Protein AF-A0A972WFT8-F1 (afdb_monomer)

pLDDT: mean 88.74, std 15.06, range [38.06, 98.62]

Mean predicted aligned error: 7.49 Å

Sequence (270 aa):
MAVKPLIFCALSFFSVAVFSTVGQAAPQILGLVATATPLPLTCSDGQCTVEVSGVCLQQARPAPLAGTPYQAAAGAELRLIVETENGLRRSRNIAALARFTAKRTFNAIAVTVLQSAIDEMGGAGAHAMLAIGPGVSLLPVASADDLSPQSQQEISDVTGPLRTVAEAAVGRDPLTLGTTRLLAHMVNRLPMEAAFDAERIGAVRAQTLDARTRAAMPAASRQAEQILETCRELLRVERQPSLRACLGYQHDILNAEITHSVWRSLRPGS

Nearest PDB structures (foldseek):
  6b9t-assembly1_B  TM=1.428E-01  e=6.625E-03  Nitrosopumilus maritimus SCM1
  4met-assembly1_A  TM=1.659E-01  e=2.515E-02  Bacillus subtilis subsp. subtilis str. 168
  5hi0-assembly1_A  TM=1.731E-01  e=5.181E-02  Bacillus subtilis subsp. subtilis str. 168
  2uyb-assembly1_A  TM=1.598E-01  e=1.010E-01  Bacillus subtilis
  5yjs-assembly2_B  TM=1.646E-01  e=3.430E-01  Capsicum annuum

Structure (mmCIF, N/CA/C/O backbone):
data_AF-A0A972WFT8-F1
#
_entry.id   AF-A0A972WFT8-F1
#
loop_
_atom_site.group_PDB
_atom_site.id
_atom_site.type_symbol
_atom_site.label_atom_id
_atom_site.label_alt_id
_atom_site.label_comp_id
_atom_site.label_asym_id
_atom_site.label_entity_id
_atom_site.label_seq_id
_atom_site.pdbx_PDB_ins_code
_atom_site.Cartn_x
_atom_site.Cartn_y
_atom_site.Cartn_z
_atom_site.occupancy
_atom_site.B_iso_or_equiv
_atom_site.auth_seq_id
_atom_site.auth_comp_id
_atom_site.auth_asym_id
_atom_site.auth_atom_id
_atom_site.pdbx_PDB_model_num
ATOM 1 N N . MET A 1 1 ? -31.632 -53.628 -69.050 1.00 40.44 1 MET A N 1
ATOM 2 C CA . MET A 1 1 ? -30.415 -52.787 -69.017 1.00 40.44 1 MET A CA 1
ATOM 3 C C . MET A 1 1 ? -30.279 -52.197 -67.626 1.00 40.44 1 MET A C 1
ATOM 5 O O . MET A 1 1 ? -31.286 -51.929 -66.988 1.00 40.44 1 MET A O 1
ATOM 9 N N . ALA A 1 2 ? -29.049 -52.137 -67.136 1.00 39.75 2 ALA A N 1
ATOM 10 C CA . ALA A 1 2 ? -28.668 -52.161 -65.732 1.00 39.75 2 ALA A CA 1
ATOM 11 C C . ALA A 1 2 ? -28.126 -50.794 -65.250 1.00 39.75 2 ALA A C 1
ATOM 13 O O . ALA A 1 2 ? -27.294 -50.230 -65.946 1.00 39.75 2 ALA A O 1
ATOM 14 N N . VAL A 1 3 ? -28.566 -50.371 -64.044 1.00 38.88 3 VAL A N 1
ATOM 15 C CA . VAL A 1 3 ? -27.855 -49.639 -62.949 1.00 38.88 3 VAL A CA 1
ATOM 16 C C . VAL A 1 3 ? -27.361 -48.202 -63.303 1.00 38.88 3 VAL A C 1
ATOM 18 O O . VAL A 1 3 ? -26.694 -48.000 -64.304 1.00 38.88 3 VAL A O 1
ATOM 21 N N . LYS A 1 4 ? -27.638 -47.124 -62.544 1.00 38.06 4 LYS A N 1
ATOM 22 C CA . LYS A 1 4 ? -27.162 -46.822 -61.172 1.00 38.06 4 LYS A CA 1
ATOM 23 C C . LYS A 1 4 ? -27.928 -45.651 -60.519 1.00 38.06 4 LYS A C 1
ATOM 25 O O . LYS A 1 4 ? -28.111 -44.634 -61.184 1.00 38.06 4 LYS A O 1
ATOM 30 N N . PRO A 1 5 ? -28.275 -45.726 -59.217 1.00 44.88 5 PRO A N 1
ATOM 31 C CA . PRO A 1 5 ? -28.694 -44.566 -58.438 1.00 44.88 5 PRO A CA 1
ATOM 32 C C . PRO A 1 5 ? -27.472 -43.814 -57.880 1.00 44.88 5 PRO A C 1
ATOM 34 O O . PRO A 1 5 ? -26.495 -44.426 -57.442 1.00 44.88 5 PRO A O 1
ATOM 37 N N . LEU A 1 6 ? -27.528 -42.480 -57.922 1.00 45.34 6 LEU A N 1
ATOM 38 C CA . LEU A 1 6 ? -26.532 -41.581 -57.339 1.00 45.34 6 LEU A CA 1
ATOM 39 C C . LEU A 1 6 ? -26.569 -41.662 -55.805 1.00 45.34 6 LEU A C 1
ATOM 41 O O . LEU A 1 6 ? -27.605 -41.435 -55.185 1.00 45.34 6 LEU A O 1
ATOM 45 N N . ILE A 1 7 ? -25.413 -41.942 -55.208 1.00 50.97 7 ILE A N 1
ATOM 46 C CA . ILE A 1 7 ? -25.172 -41.895 -53.764 1.00 50.97 7 ILE A CA 1
ATOM 47 C C . ILE A 1 7 ? -24.848 -40.442 -53.388 1.00 50.97 7 ILE A C 1
ATOM 49 O O . ILE A 1 7 ? -23.837 -39.898 -53.827 1.00 50.97 7 ILE A O 1
ATOM 53 N N . PHE A 1 8 ? -25.706 -39.815 -52.582 1.00 42.50 8 PHE A N 1
ATOM 54 C CA . PHE A 1 8 ? -25.430 -38.536 -51.924 1.00 42.50 8 PHE A CA 1
ATOM 55 C C . PHE A 1 8 ? -24.628 -38.798 -50.639 1.00 42.50 8 PHE A C 1
ATOM 57 O O . PHE A 1 8 ? -25.172 -39.283 -49.650 1.00 42.50 8 PHE A O 1
ATOM 64 N N . CYS A 1 9 ? -23.331 -38.480 -50.646 1.00 47.19 9 CYS A N 1
ATOM 65 C CA . CYS A 1 9 ? -22.517 -38.426 -49.431 1.00 47.19 9 CYS A CA 1
ATOM 66 C C . CYS A 1 9 ? -22.794 -37.111 -48.687 1.00 47.19 9 CYS A C 1
ATOM 68 O O . CYS A 1 9 ? -22.379 -36.042 -49.132 1.00 47.19 9 CYS A O 1
ATOM 70 N N . ALA A 1 10 ? -23.479 -37.190 -47.547 1.00 46.34 10 ALA A N 1
ATOM 71 C CA . ALA A 1 10 ? -23.593 -36.086 -46.603 1.00 46.34 10 ALA A CA 1
ATOM 72 C C . ALA A 1 10 ? -22.272 -35.941 -45.822 1.00 46.34 10 ALA A C 1
ATOM 74 O O . ALA A 1 10 ? -21.946 -36.773 -44.978 1.00 46.34 10 ALA A O 1
ATOM 75 N N . LEU A 1 11 ? -21.497 -34.894 -46.116 1.00 47.00 11 LEU A N 1
ATOM 76 C CA . LEU A 1 11 ? -20.343 -34.488 -45.312 1.00 47.00 11 LEU A CA 1
ATOM 77 C C . LEU A 1 11 ? -20.830 -33.665 -44.113 1.00 47.00 11 LEU A C 1
ATOM 79 O O . LEU A 1 11 ? -21.090 -32.469 -44.226 1.00 47.00 11 LEU A O 1
ATOM 83 N N . SER A 1 12 ? -20.945 -34.308 -42.954 1.00 50.50 12 SER A N 1
ATOM 84 C CA . SER A 1 12 ? -21.087 -33.616 -41.673 1.00 50.50 12 SER A CA 1
ATOM 85 C C . SER A 1 12 ? -19.748 -32.979 -41.287 1.00 50.50 12 SER A C 1
ATOM 87 O O . SER A 1 12 ? -18.829 -33.663 -40.844 1.00 50.50 12 SER A O 1
ATOM 89 N N . PHE A 1 13 ? -19.633 -31.661 -41.458 1.00 47.28 13 PHE A N 1
ATOM 90 C CA . PHE A 1 13 ? -18.538 -30.866 -40.901 1.00 47.28 13 PHE A CA 1
ATOM 91 C C . PHE A 1 13 ? -18.702 -30.771 -39.378 1.00 47.28 13 PHE A C 1
ATOM 93 O O . PHE A 1 13 ? -19.547 -30.033 -38.874 1.00 47.28 13 PHE A O 1
ATOM 100 N N . PHE A 1 14 ? -17.901 -31.537 -38.639 1.00 48.50 14 PHE A N 1
ATOM 101 C CA . PHE A 1 14 ? -17.780 -31.425 -37.187 1.00 48.50 14 PHE A CA 1
ATOM 102 C C . PHE A 1 14 ? -16.763 -30.315 -36.877 1.00 48.50 14 PHE A C 1
ATOM 104 O O . PHE A 1 14 ? -15.555 -30.549 -36.849 1.00 48.50 14 PHE A O 1
ATOM 111 N N . SER A 1 15 ? -17.238 -29.078 -36.720 1.00 46.62 15 SER A N 1
ATOM 112 C CA . SER A 1 15 ? -16.397 -27.943 -36.322 1.00 46.62 15 SER A CA 1
ATOM 113 C C . SER A 1 15 ? -15.999 -28.082 -34.852 1.00 46.62 15 SER A C 1
ATOM 115 O O . SER A 1 15 ? -16.759 -27.724 -33.955 1.00 46.62 15 SER A O 1
ATOM 117 N N . VAL A 1 16 ? -14.802 -28.609 -34.596 1.00 52.94 16 VAL A N 1
ATOM 118 C CA . VAL A 1 16 ? -14.175 -28.578 -33.270 1.00 52.94 16 VAL A CA 1
ATOM 119 C C . VAL A 1 16 ? -13.694 -27.149 -33.013 1.00 52.94 16 VAL A C 1
ATOM 121 O O . VAL A 1 16 ? -12.678 -26.716 -33.553 1.00 52.94 16 VAL A O 1
ATOM 124 N N . ALA A 1 17 ? -14.447 -26.397 -32.211 1.00 47.44 17 ALA A N 1
ATOM 125 C CA . ALA A 1 17 ? -14.008 -25.109 -31.690 1.00 47.44 17 ALA A CA 1
ATOM 126 C C . ALA A 1 17 ? -12.888 -25.346 -30.665 1.00 47.44 17 ALA A C 1
ATOM 128 O O . ALA A 1 17 ? -13.140 -25.681 -29.509 1.00 47.44 17 ALA A O 1
ATOM 129 N N . VAL A 1 18 ? -11.637 -25.209 -31.104 1.00 47.78 18 VAL A N 1
ATOM 130 C CA . VAL A 1 18 ? -10.477 -25.168 -30.211 1.00 47.78 18 VAL A CA 1
ATOM 131 C C . VAL A 1 18 ? -10.483 -23.803 -29.526 1.00 47.78 18 VAL A C 1
ATOM 133 O O . VAL A 1 18 ? -10.051 -22.806 -30.100 1.00 47.78 18 VAL A O 1
ATOM 136 N N . PHE A 1 19 ? -11.006 -23.740 -28.302 1.00 46.31 19 PHE A N 1
ATOM 137 C CA . PHE A 1 19 ? -10.796 -22.592 -27.427 1.00 46.31 19 PHE A CA 1
ATOM 138 C C . PHE A 1 19 ? -9.346 -22.631 -26.944 1.00 46.31 19 PHE A C 1
ATOM 140 O O . PHE A 1 19 ? -9.009 -23.358 -26.013 1.00 46.31 19 PHE A O 1
ATOM 147 N N . SER A 1 20 ? -8.466 -21.881 -27.605 1.00 40.38 20 SER A N 1
ATOM 148 C CA . SER A 1 20 ? -7.119 -21.631 -27.100 1.00 40.38 20 SER A CA 1
ATOM 149 C C . SER A 1 20 ? -7.224 -20.767 -25.844 1.00 40.38 20 SER A C 1
ATOM 151 O O . SER A 1 20 ? -7.447 -19.559 -25.930 1.00 40.38 20 SER A O 1
ATOM 153 N N . THR A 1 21 ? -7.076 -21.369 -24.666 1.00 47.88 21 THR A N 1
ATOM 154 C CA . THR A 1 21 ? -6.798 -20.620 -23.442 1.00 47.88 21 THR A CA 1
ATOM 155 C C . THR A 1 21 ? -5.385 -20.058 -23.571 1.00 47.88 21 THR A C 1
ATOM 157 O O . THR A 1 21 ? -4.390 -20.771 -23.471 1.00 47.88 21 THR A O 1
ATOM 160 N N . VAL A 1 22 ? -5.275 -18.767 -23.886 1.00 52.88 22 VAL A N 1
ATOM 161 C CA . VAL A 1 22 ? -3.987 -18.068 -23.855 1.00 52.88 22 VAL A CA 1
ATOM 162 C C . VAL A 1 22 ? -3.572 -17.975 -22.390 1.00 52.88 22 VAL A C 1
ATOM 164 O O . VAL A 1 22 ? -4.045 -17.097 -21.667 1.00 52.88 22 VAL A O 1
ATOM 167 N N . GLY A 1 23 ? -2.743 -18.914 -21.937 1.00 56.75 23 GLY A N 1
ATOM 168 C CA . GLY A 1 23 ? -2.186 -18.889 -20.590 1.00 56.75 23 GLY A CA 1
ATOM 169 C C . GLY A 1 23 ? -1.429 -17.579 -20.352 1.00 56.75 23 GLY A C 1
ATOM 170 O O . GLY A 1 23 ? -0.616 -17.152 -21.173 1.00 56.75 23 GLY A O 1
ATOM 171 N N . GLN A 1 24 ? -1.756 -16.881 -19.267 1.00 65.62 24 GLN A N 1
ATOM 172 C CA . GLN A 1 24 ? -1.126 -15.609 -18.907 1.00 65.62 24 GLN A CA 1
ATOM 173 C C . GLN A 1 24 ? 0.159 -15.896 -18.122 1.00 65.62 24 GLN A C 1
ATOM 175 O O . GLN A 1 24 ? 0.128 -16.659 -17.161 1.00 65.62 24 GLN A O 1
ATOM 180 N N . ALA A 1 25 ? 1.275 -15.280 -18.522 1.00 77.12 25 ALA A N 1
ATOM 181 C CA . ALA A 1 25 ? 2.531 -15.348 -17.775 1.00 77.12 25 ALA A CA 1
ATOM 182 C C . ALA A 1 25 ? 2.357 -14.801 -16.347 1.00 77.12 25 ALA A C 1
ATOM 184 O O . ALA A 1 25 ? 1.673 -13.786 -16.171 1.00 77.12 25 ALA A O 1
ATOM 185 N N . ALA A 1 26 ? 3.019 -15.403 -15.349 1.00 84.25 26 ALA A N 1
ATOM 186 C CA . ALA A 1 26 ? 3.001 -14.890 -13.979 1.00 84.25 26 ALA A CA 1
ATOM 187 C C . ALA A 1 26 ? 3.330 -13.385 -13.937 1.00 84.25 26 ALA A C 1
ATOM 189 O O . ALA A 1 26 ? 4.388 -12.970 -14.445 1.00 84.25 26 ALA A O 1
ATOM 190 N N . PRO A 1 27 ? 2.473 -12.570 -13.291 1.00 92.31 27 PRO A N 1
ATOM 191 C CA . PRO A 1 27 ? 2.742 -11.155 -13.102 1.00 92.31 27 PRO A CA 1
ATOM 192 C C . PRO A 1 27 ? 3.937 -10.950 -12.168 1.00 92.31 27 PRO A C 1
ATOM 194 O O . PRO A 1 27 ? 4.462 -11.883 -11.559 1.00 92.31 27 PRO A O 1
ATOM 197 N N . GLN A 1 28 ? 4.400 -9.709 -12.067 1.00 94.81 28 GLN A N 1
ATOM 198 C CA . GLN A 1 28 ? 5.587 -9.384 -11.273 1.00 94.81 28 GLN A CA 1
ATOM 199 C C . GLN A 1 28 ? 5.406 -9.696 -9.776 1.00 94.81 28 GLN A C 1
ATOM 201 O O . GLN A 1 28 ? 4.317 -9.532 -9.217 1.00 94.81 28 GLN A O 1
ATOM 206 N N . ILE A 1 29 ? 6.507 -10.053 -9.111 1.00 97.69 29 ILE A N 1
ATOM 207 C CA . ILE A 1 29 ? 6.687 -9.946 -7.661 1.00 97.69 29 ILE A CA 1
ATOM 208 C C . ILE A 1 29 ? 6.590 -8.473 -7.282 1.00 97.69 29 ILE A C 1
ATOM 210 O O . ILE A 1 29 ? 7.155 -7.590 -7.940 1.00 97.69 29 ILE A O 1
ATOM 214 N N . LEU A 1 30 ? 5.879 -8.222 -6.190 1.00 98.50 30 LEU A N 1
ATOM 215 C CA . LEU A 1 30 ? 5.682 -6.883 -5.662 1.00 98.50 30 LEU A CA 1
ATOM 216 C C . LEU A 1 30 ? 6.492 -6.696 -4.386 1.00 98.50 30 LEU A C 1
ATOM 218 O O . LEU A 1 30 ? 6.554 -7.592 -3.552 1.00 98.50 30 LEU A O 1
ATOM 222 N N . GLY A 1 31 ? 7.068 -5.516 -4.196 1.00 98.38 31 GLY A N 1
ATOM 223 C CA . GLY A 1 31 ? 7.514 -5.049 -2.889 1.00 98.38 31 GLY A CA 1
ATOM 224 C C . GLY A 1 31 ? 6.393 -4.245 -2.245 1.00 98.38 31 GLY A C 1
ATOM 225 O O . GLY A 1 31 ? 5.821 -3.379 -2.900 1.00 98.38 31 GLY A O 1
ATOM 226 N N . LEU A 1 32 ? 6.069 -4.490 -0.978 1.00 98.62 32 LEU A N 1
ATOM 227 C CA . LEU A 1 32 ? 5.199 -3.572 -0.242 1.00 98.62 32 LEU A CA 1
ATOM 228 C C . LEU A 1 32 ? 6.022 -2.413 0.312 1.00 98.62 32 LEU A C 1
ATOM 230 O O . LEU A 1 32 ? 7.126 -2.617 0.822 1.00 98.62 32 LEU A O 1
ATOM 234 N N . VAL A 1 33 ? 5.475 -1.202 0.231 1.00 98.25 33 VAL A N 1
ATOM 235 C CA . VAL A 1 33 ? 6.087 -0.013 0.828 1.00 98.25 33 VAL A CA 1
ATOM 236 C C . VAL A 1 33 ? 5.875 -0.058 2.338 1.00 98.25 33 VAL A C 1
ATOM 238 O O . VAL A 1 33 ? 4.742 -0.142 2.816 1.00 98.25 33 VAL A O 1
ATOM 241 N N . ALA A 1 34 ? 6.963 0.039 3.102 1.00 97.75 34 ALA A N 1
ATOM 242 C CA . ALA A 1 34 ? 6.889 0.061 4.557 1.00 97.75 34 ALA A CA 1
ATOM 243 C C . ALA A 1 34 ? 6.050 1.248 5.056 1.00 97.75 34 ALA A C 1
ATOM 245 O O . ALA A 1 34 ? 6.176 2.381 4.568 1.00 97.75 34 ALA A O 1
ATOM 246 N N . THR A 1 35 ? 5.218 1.006 6.063 1.00 96.25 35 THR A N 1
ATOM 247 C CA . THR A 1 35 ? 4.382 2.046 6.673 1.00 96.25 35 THR A CA 1
ATOM 248 C C . THR A 1 35 ? 5.176 2.820 7.720 1.00 96.25 35 THR A C 1
ATOM 250 O O . THR A 1 35 ? 5.805 2.208 8.581 1.00 96.25 35 THR A O 1
ATOM 253 N N . ALA A 1 36 ? 5.098 4.153 7.708 1.00 91.31 36 ALA A N 1
ATOM 254 C CA . ALA A 1 36 ? 5.662 4.977 8.785 1.00 91.31 36 ALA A CA 1
ATOM 255 C C . ALA A 1 36 ? 4.799 4.926 10.060 1.00 91.31 36 ALA A C 1
ATOM 257 O O . ALA A 1 36 ? 5.315 4.936 11.175 1.00 91.31 36 ALA A O 1
ATOM 258 N N . THR A 1 37 ? 3.481 4.835 9.882 1.00 93.50 37 THR A N 1
ATOM 259 C CA . THR A 1 37 ? 2.482 4.680 10.943 1.00 93.50 37 THR A CA 1
ATOM 260 C C . THR A 1 37 ? 1.477 3.597 10.545 1.00 93.50 37 THR A C 1
ATOM 262 O O . THR A 1 37 ? 1.195 3.469 9.354 1.00 93.50 37 THR A O 1
ATOM 265 N N . PRO A 1 38 ? 0.932 2.811 11.494 1.00 96.44 38 PRO A N 1
ATOM 266 C CA . PRO A 1 38 ? -0.030 1.758 11.173 1.00 96.44 38 PRO A CA 1
ATOM 267 C C . PRO A 1 38 ? -1.271 2.297 10.447 1.00 96.44 38 PRO A C 1
ATOM 269 O O . PRO A 1 38 ? -1.843 3.311 10.849 1.00 96.44 38 PRO A O 1
ATOM 272 N N . LEU A 1 39 ? -1.690 1.623 9.378 1.00 97.06 39 LEU A N 1
ATOM 273 C CA . LEU A 1 39 ? -2.860 1.981 8.575 1.00 97.06 39 LEU A CA 1
ATOM 274 C C . LEU A 1 39 ? -4.129 1.371 9.188 1.00 97.06 39 LEU A C 1
ATOM 276 O O . LEU A 1 39 ? -4.111 0.181 9.496 1.00 97.06 39 LEU A O 1
ATOM 280 N N . PRO A 1 40 ? -5.227 2.125 9.358 1.00 95.12 40 PRO A N 1
ATOM 281 C CA . PRO A 1 40 ? -6.466 1.570 9.899 1.00 95.12 40 PRO A CA 1
ATOM 282 C C . PRO A 1 40 ? -7.088 0.556 8.929 1.00 95.12 40 PRO A C 1
ATOM 284 O O . PRO A 1 40 ? -7.070 0.770 7.715 1.00 95.12 40 PRO A O 1
ATOM 287 N N . LEU A 1 41 ? -7.650 -0.530 9.463 1.00 95.06 41 LEU A N 1
ATOM 288 C CA . LEU A 1 41 ? -8.465 -1.464 8.687 1.00 95.06 41 LEU A CA 1
ATOM 289 C C . LEU A 1 41 ? -9.926 -0.998 8.675 1.00 95.06 41 LEU A C 1
ATOM 291 O O . LEU A 1 41 ? -10.432 -0.464 9.660 1.00 95.06 41 LEU A O 1
ATOM 295 N N . THR A 1 42 ? -10.616 -1.251 7.566 1.00 92.38 42 THR A N 1
ATOM 296 C CA . THR A 1 42 ? -12.076 -1.140 7.466 1.00 92.38 42 THR A CA 1
ATOM 297 C C . THR A 1 42 ? -12.674 -2.538 7.495 1.00 92.38 42 THR A C 1
ATOM 299 O O . THR A 1 42 ? -12.302 -3.374 6.673 1.00 92.38 42 THR A O 1
ATOM 302 N N . CYS A 1 43 ? -13.579 -2.789 8.437 1.00 91.56 43 CYS A N 1
ATOM 303 C CA . CYS A 1 43 ? -14.201 -4.094 8.630 1.00 91.56 43 CYS A CA 1
ATOM 304 C C . CYS A 1 43 ? -15.652 -4.093 8.142 1.00 91.56 43 CYS A C 1
ATOM 306 O O . CYS A 1 43 ? -16.442 -3.243 8.549 1.00 91.56 43 CYS A O 1
ATOM 308 N N . SER A 1 44 ? -15.993 -5.053 7.287 1.00 90.88 44 SER A N 1
ATOM 309 C CA . SER A 1 44 ? -17.355 -5.335 6.828 1.00 90.88 44 SER A CA 1
ATOM 310 C C . SER A 1 44 ? -17.485 -6.821 6.494 1.00 90.88 44 SER A C 1
ATOM 312 O O . SER A 1 44 ? -16.515 -7.460 6.087 1.00 90.88 44 SER A O 1
ATOM 314 N N . ASP A 1 45 ? -18.669 -7.397 6.704 1.00 91.06 45 ASP A N 1
ATOM 315 C CA . ASP A 1 45 ? -18.987 -8.779 6.304 1.00 91.06 45 ASP A CA 1
ATOM 316 C C . ASP A 1 45 ? -17.972 -9.832 6.799 1.00 91.06 45 ASP A C 1
ATOM 318 O O . ASP A 1 45 ? -17.556 -10.737 6.072 1.00 91.06 45 ASP A O 1
ATOM 322 N N . GLY A 1 46 ? -17.521 -9.687 8.051 1.00 92.81 46 GLY A N 1
ATOM 323 C CA . GLY A 1 46 ? -16.572 -10.608 8.688 1.00 92.81 46 GLY A CA 1
ATOM 324 C C . GLY A 1 46 ? -15.131 -10.517 8.169 1.00 92.81 46 GLY A C 1
ATOM 325 O O . GLY A 1 46 ? -14.300 -11.357 8.523 1.00 92.81 46 GLY A O 1
ATOM 326 N N . GLN A 1 47 ? -14.807 -9.513 7.354 1.00 95.00 47 GLN A N 1
ATOM 327 C CA . GLN A 1 47 ? -13.473 -9.273 6.811 1.00 95.00 47 GLN A CA 1
ATOM 328 C C . GLN A 1 47 ? -13.017 -7.847 7.107 1.00 95.00 47 GLN A C 1
ATOM 330 O O . GLN A 1 47 ? -13.769 -6.891 6.952 1.00 95.00 47 GLN A O 1
ATOM 335 N N . CYS A 1 48 ? -11.748 -7.696 7.466 1.00 95.31 48 CYS A N 1
ATOM 336 C CA . CYS A 1 48 ? -11.114 -6.401 7.650 1.00 95.31 48 CYS A CA 1
ATOM 337 C C . CYS A 1 48 ? -10.072 -6.186 6.566 1.00 95.31 48 CYS A C 1
ATOM 339 O O . CYS A 1 48 ? -9.164 -7.002 6.398 1.00 95.31 48 CYS A O 1
ATOM 341 N N . THR A 1 49 ? -10.208 -5.087 5.831 1.00 96.50 49 THR A N 1
ATOM 342 C CA . THR A 1 49 ? -9.375 -4.779 4.672 1.00 96.50 49 THR A CA 1
ATOM 343 C C . THR A 1 49 ? -8.683 -3.435 4.832 1.00 96.50 49 THR A C 1
ATOM 345 O O . THR A 1 49 ? -9.247 -2.473 5.352 1.00 96.50 49 THR A O 1
ATOM 348 N N . VAL A 1 50 ? -7.452 -3.369 4.344 1.00 97.38 50 VAL A N 1
ATOM 349 C CA . VAL A 1 50 ? -6.666 -2.144 4.195 1.00 97.38 50 VAL A CA 1
ATOM 350 C C . VAL A 1 50 ? -5.984 -2.159 2.830 1.00 97.38 50 VAL A C 1
ATOM 352 O O . VAL A 1 50 ? -5.596 -3.216 2.336 1.00 97.38 50 VAL A O 1
ATOM 355 N N . GLU A 1 51 ? -5.853 -0.998 2.199 1.00 97.62 51 GLU A N 1
ATOM 356 C CA . GLU A 1 51 ? -5.064 -0.827 0.980 1.00 97.62 51 GLU A CA 1
ATOM 357 C C . GLU A 1 51 ? -3.658 -0.341 1.328 1.00 97.62 51 GLU A C 1
ATOM 359 O O . GLU A 1 51 ? -3.489 0.689 1.979 1.00 97.62 51 GLU A O 1
ATOM 364 N N . VAL A 1 52 ? -2.641 -1.066 0.874 1.00 98.38 52 VAL A N 1
ATOM 365 C CA . VAL A 1 52 ? -1.231 -0.706 1.059 1.00 98.38 52 VAL A CA 1
ATOM 366 C C . VAL A 1 52 ? -0.573 -0.424 -0.286 1.00 98.38 52 VAL A C 1
ATOM 368 O O . VAL A 1 52 ? -0.986 -0.973 -1.310 1.00 98.38 52 VAL A O 1
ATOM 371 N N . SER A 1 53 ? 0.454 0.424 -0.291 1.00 98.56 53 SER A N 1
ATOM 372 C CA . SER A 1 53 ? 1.194 0.753 -1.510 1.00 98.56 53 SER A CA 1
ATOM 373 C C . SER A 1 53 ? 2.125 -0.397 -1.904 1.00 98.56 53 SER A C 1
ATOM 375 O O . SER A 1 53 ? 2.860 -0.928 -1.063 1.00 98.56 53 SER A O 1
ATOM 377 N N . GLY A 1 54 ? 2.099 -0.778 -3.178 1.00 98.19 54 GLY A N 1
ATOM 378 C CA . GLY A 1 54 ? 2.977 -1.799 -3.752 1.00 98.19 54 GLY A CA 1
ATOM 379 C C . GLY A 1 54 ? 3.859 -1.229 -4.859 1.00 98.19 54 GLY A C 1
ATOM 380 O O . GLY A 1 54 ? 3.468 -0.302 -5.557 1.00 98.19 54 GLY A O 1
ATOM 381 N N . VAL A 1 55 ? 5.052 -1.783 -5.044 1.00 97.94 55 VAL A N 1
ATOM 382 C CA . VAL A 1 55 ? 5.960 -1.451 -6.148 1.00 97.94 55 VAL A CA 1
ATOM 383 C C . VAL A 1 55 ? 6.301 -2.709 -6.928 1.00 97.94 55 VAL A C 1
ATOM 385 O O . VAL A 1 55 ? 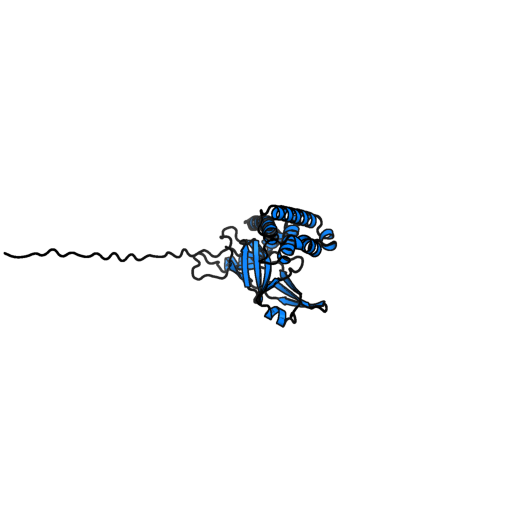6.510 -3.778 -6.357 1.00 97.94 55 VAL A O 1
ATOM 388 N N . CYS A 1 56 ? 6.373 -2.588 -8.244 1.00 97.31 56 CYS A N 1
ATOM 389 C CA . CYS A 1 56 ? 6.784 -3.676 -9.120 1.00 97.31 56 CYS A CA 1
ATOM 390 C C . CYS A 1 56 ? 8.303 -3.894 -9.053 1.00 97.31 56 CYS A C 1
ATOM 392 O O . CYS A 1 56 ? 9.062 -2.938 -9.214 1.00 97.31 56 CYS A O 1
ATOM 394 N N . LEU A 1 57 ? 8.760 -5.138 -8.885 1.00 97.12 57 LEU A N 1
ATOM 395 C CA . LEU A 1 57 ? 10.194 -5.446 -8.768 1.00 97.12 57 LEU A CA 1
ATOM 396 C C . LEU A 1 57 ? 10.831 -5.985 -10.060 1.00 97.12 57 LEU A C 1
ATOM 398 O O . LEU A 1 57 ? 12.050 -6.121 -10.120 1.00 97.12 57 LEU A O 1
ATOM 402 N N . GLN A 1 58 ? 10.048 -6.278 -11.104 1.00 95.31 58 GLN A N 1
ATOM 403 C CA . GLN A 1 58 ? 10.532 -6.951 -12.318 1.00 95.31 58 GLN A CA 1
ATOM 404 C C . GLN A 1 58 ? 10.015 -6.257 -13.582 1.00 95.31 58 GLN A C 1
ATOM 406 O O . GLN A 1 58 ? 9.073 -6.730 -14.213 1.00 95.31 58 GLN A O 1
ATOM 411 N N . GLN A 1 59 ? 10.661 -5.163 -13.999 1.00 94.38 59 GLN A N 1
ATOM 412 C CA . GLN A 1 59 ? 10.211 -4.321 -15.122 1.00 94.38 59 GLN A CA 1
ATOM 413 C C . GLN A 1 59 ? 9.830 -5.100 -16.402 1.00 94.38 59 GLN A C 1
ATOM 415 O O . GLN A 1 59 ? 8.941 -4.668 -17.129 1.00 94.38 59 GLN A O 1
ATOM 420 N N . ALA A 1 60 ? 10.486 -6.233 -16.679 1.00 91.81 60 ALA A N 1
ATOM 421 C CA . ALA A 1 60 ? 10.241 -7.059 -17.863 1.00 91.81 60 ALA A CA 1
ATOM 422 C C . ALA A 1 60 ? 8.983 -7.953 -17.788 1.00 91.81 60 ALA A C 1
ATOM 424 O O . ALA A 1 60 ? 8.575 -8.502 -18.808 1.00 91.81 60 ALA A O 1
ATOM 425 N N . ARG A 1 61 ? 8.371 -8.124 -16.609 1.00 92.50 61 ARG A N 1
ATOM 426 C CA . ARG A 1 61 ? 7.150 -8.925 -16.421 1.00 92.50 61 ARG A CA 1
ATOM 427 C C . ARG A 1 61 ? 5.888 -8.064 -16.561 1.00 92.50 61 ARG A C 1
ATOM 429 O O . ARG A 1 61 ? 5.938 -6.858 -16.317 1.00 92.50 61 ARG A O 1
ATOM 436 N N . PRO A 1 62 ? 4.728 -8.640 -16.912 1.00 92.69 62 PRO A N 1
ATOM 437 C CA . PRO A 1 62 ? 3.483 -7.882 -16.947 1.00 92.69 62 PRO A CA 1
ATOM 438 C C . PRO A 1 62 ? 3.096 -7.397 -15.544 1.00 92.69 62 PRO A C 1
ATOM 440 O O . PRO A 1 62 ? 3.248 -8.115 -14.552 1.00 92.69 62 PRO A O 1
ATOM 443 N N .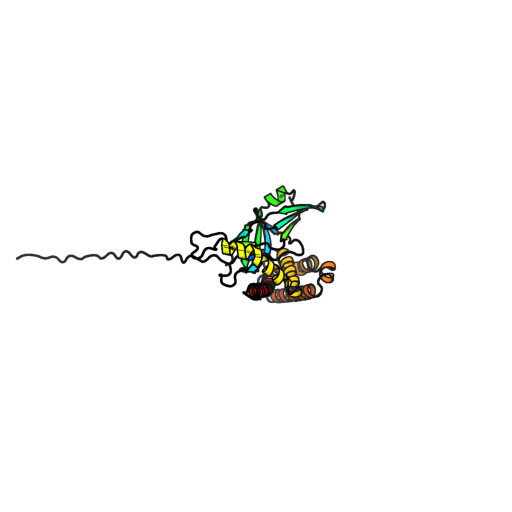 ALA A 1 63 ? 2.591 -6.166 -15.458 1.00 93.56 63 ALA A N 1
ATOM 444 C CA . ALA A 1 63 ? 1.962 -5.671 -14.239 1.00 93.56 63 ALA A CA 1
ATOM 445 C C . ALA A 1 63 ? 0.730 -6.531 -13.895 1.00 93.56 63 ALA A C 1
ATOM 447 O O . ALA A 1 63 ? 0.024 -6.964 -14.810 1.00 93.56 63 ALA A O 1
ATOM 448 N N . PRO A 1 64 ? 0.432 -6.764 -12.605 1.00 94.94 64 PRO A N 1
ATOM 449 C CA . PRO A 1 64 ? -0.767 -7.498 -12.231 1.00 94.94 64 PRO A CA 1
ATOM 450 C C . PRO A 1 64 ? -2.028 -6.752 -12.652 1.00 94.94 64 PRO A C 1
ATOM 452 O O . PRO A 1 64 ? -2.131 -5.529 -12.517 1.00 94.94 64 PRO A O 1
ATOM 455 N N . LEU A 1 65 ? -3.021 -7.516 -13.095 1.00 93.81 65 LEU A N 1
ATOM 456 C CA . LEU A 1 65 ? -4.381 -7.023 -13.254 1.00 93.81 65 LEU A CA 1
ATOM 457 C C . LEU A 1 65 ? -5.050 -6.879 -11.881 1.00 93.81 65 LEU A C 1
ATOM 459 O O . LEU A 1 65 ? -4.666 -7.536 -10.908 1.00 93.81 65 LEU A O 1
ATOM 463 N N . ALA A 1 66 ? -6.083 -6.042 -11.800 1.00 94.94 66 ALA A N 1
ATOM 464 C CA . ALA A 1 66 ? -6.946 -6.003 -10.625 1.00 94.94 66 ALA A CA 1
ATOM 465 C C . ALA A 1 66 ? -7.529 -7.401 -10.344 1.00 94.94 66 ALA A C 1
ATOM 467 O O . ALA A 1 66 ? -7.911 -8.117 -11.266 1.00 94.94 66 ALA A O 1
ATOM 468 N N . GLY A 1 67 ? -7.583 -7.795 -9.075 1.00 95.75 67 GLY A N 1
ATOM 469 C CA . GLY A 1 67 ? -8.018 -9.124 -8.649 1.00 95.75 67 GLY A CA 1
ATOM 470 C C . GLY A 1 67 ? -6.910 -10.180 -8.612 1.00 95.75 67 GLY A C 1
ATOM 471 O O . GLY A 1 67 ? -7.151 -11.256 -8.073 1.00 95.75 67 GLY A O 1
ATOM 472 N N . THR A 1 68 ? -5.700 -9.892 -9.112 1.00 96.12 68 THR A N 1
ATOM 473 C CA . THR A 1 68 ? -4.588 -10.859 -9.076 1.00 96.12 68 THR A CA 1
ATOM 474 C C . THR A 1 68 ? -4.258 -11.242 -7.625 1.00 96.12 68 THR A C 1
ATOM 476 O O . THR A 1 68 ? -3.969 -10.342 -6.825 1.00 96.12 68 THR A O 1
ATOM 479 N N . PRO A 1 69 ? -4.291 -12.540 -7.266 1.00 97.31 69 PRO A N 1
ATOM 480 C CA . PRO A 1 69 ? -3.984 -13.007 -5.922 1.00 97.31 69 PRO A CA 1
ATOM 481 C C . PRO A 1 69 ? -2.476 -13.100 -5.676 1.00 97.31 69 PRO A C 1
ATOM 483 O O . PRO A 1 69 ? -1.695 -13.471 -6.554 1.00 97.31 69 PRO A O 1
ATOM 486 N N . TYR A 1 70 ? -2.085 -12.807 -4.441 1.00 98.00 70 TYR A N 1
ATOM 487 C CA . TYR A 1 70 ? -0.703 -12.848 -3.982 1.00 98.00 70 TYR A CA 1
ATOM 488 C C . TYR A 1 70 ? -0.589 -13.547 -2.624 1.00 98.00 70 TYR A C 1
ATOM 490 O O . TYR A 1 70 ? -1.542 -13.591 -1.842 1.00 98.00 70 TYR A O 1
ATOM 498 N N . GLN A 1 71 ? 0.613 -14.028 -2.326 1.00 97.50 71 GLN A N 1
ATOM 499 C CA . GLN A 1 71 ? 1.022 -14.526 -1.016 1.00 97.50 71 GLN A CA 1
ATOM 500 C C . GLN A 1 71 ? 2.280 -13.799 -0.544 1.00 97.50 71 GLN A C 1
ATOM 502 O O . GLN A 1 71 ? 3.108 -13.376 -1.352 1.00 97.50 71 GLN A O 1
ATOM 507 N N . ALA A 1 72 ? 2.446 -13.658 0.768 1.00 98.06 72 ALA A N 1
ATOM 508 C CA . ALA A 1 72 ? 3.662 -13.084 1.322 1.00 98.06 72 ALA A CA 1
ATOM 509 C C . ALA A 1 72 ? 4.870 -14.007 1.080 1.00 98.06 72 ALA A C 1
ATOM 511 O O . ALA A 1 72 ? 4.768 -15.229 1.199 1.00 98.06 72 ALA A O 1
ATOM 512 N N . ALA A 1 73 ? 6.020 -13.420 0.749 1.00 97.19 73 ALA A N 1
ATOM 513 C CA . ALA A 1 73 ? 7.286 -14.144 0.714 1.00 97.19 73 ALA A CA 1
ATOM 514 C C . ALA A 1 73 ? 7.703 -14.592 2.129 1.00 97.19 73 ALA A C 1
ATOM 516 O O . ALA A 1 73 ? 7.236 -14.055 3.140 1.00 97.19 73 ALA A O 1
ATOM 517 N N . ALA A 1 74 ? 8.600 -15.576 2.209 1.00 94.12 74 ALA A N 1
ATOM 518 C CA . ALA A 1 74 ? 9.120 -16.055 3.486 1.00 94.12 74 ALA A CA 1
ATOM 519 C C . ALA A 1 74 ? 9.779 -14.915 4.286 1.00 94.12 74 ALA A C 1
ATOM 521 O O . ALA A 1 74 ? 10.480 -14.076 3.726 1.00 94.12 74 ALA A O 1
ATOM 522 N N . GLY A 1 75 ? 9.542 -14.885 5.602 1.00 93.25 75 GLY A N 1
ATOM 523 C CA . GLY A 1 75 ? 10.089 -13.853 6.491 1.00 93.25 75 GLY A CA 1
ATOM 524 C C . GLY A 1 75 ? 9.414 -12.480 6.386 1.00 93.25 75 GLY A C 1
ATOM 525 O O . GLY A 1 75 ? 9.919 -11.515 6.953 1.00 93.25 75 GLY A O 1
ATOM 526 N N . ALA A 1 76 ? 8.286 -12.364 5.678 1.00 97.00 76 ALA A N 1
ATOM 527 C CA . ALA A 1 76 ? 7.544 -11.114 5.605 1.00 97.00 76 ALA A CA 1
ATOM 528 C C . ALA A 1 76 ? 7.002 -10.678 6.980 1.00 97.00 76 ALA A C 1
ATOM 530 O O . ALA A 1 76 ? 6.315 -11.427 7.677 1.00 97.00 76 ALA A O 1
ATOM 531 N N . GLU A 1 77 ? 7.263 -9.421 7.333 1.00 96.94 77 GLU A N 1
ATOM 532 C CA . GLU A 1 77 ? 6.833 -8.799 8.584 1.00 96.94 77 GLU A CA 1
ATOM 533 C C . GLU A 1 77 ? 5.623 -7.888 8.352 1.00 96.94 77 GLU A C 1
ATOM 535 O O . GLU A 1 77 ? 5.755 -6.704 8.028 1.00 96.94 77 GLU A O 1
ATOM 540 N N . LEU A 1 78 ? 4.423 -8.442 8.537 1.00 97.56 78 LEU A N 1
ATOM 541 C CA . LEU A 1 78 ? 3.168 -7.695 8.518 1.00 97.56 78 LEU A CA 1
ATOM 542 C C . LEU A 1 78 ? 2.529 -7.784 9.892 1.00 97.56 78 LEU A C 1
ATOM 544 O O . LEU A 1 78 ? 2.099 -8.857 10.296 1.00 97.56 78 LEU A O 1
ATOM 548 N N . ARG A 1 79 ? 2.448 -6.675 10.625 1.00 98.06 79 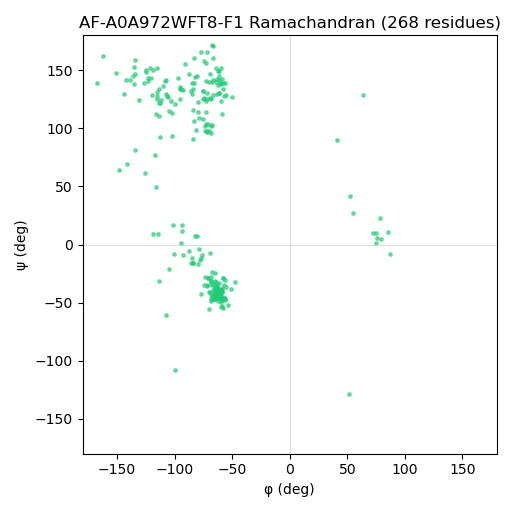ARG A N 1
ATOM 549 C CA . ARG A 1 79 ? 1.923 -6.677 11.993 1.00 98.06 79 ARG A CA 1
ATOM 550 C C . ARG A 1 79 ? 0.502 -6.143 12.035 1.00 98.06 79 ARG A C 1
ATOM 552 O O . ARG A 1 79 ? 0.288 -4.952 11.818 1.00 98.06 79 ARG A O 1
ATOM 559 N N . LEU A 1 80 ? -0.446 -7.018 12.362 1.00 97.44 80 LEU A N 1
ATOM 560 C CA . LEU A 1 80 ? -1.776 -6.612 12.805 1.00 97.44 80 LEU A CA 1
ATOM 561 C C . LEU A 1 80 ? -1.662 -6.103 14.236 1.00 97.44 80 LEU A C 1
ATOM 563 O O . LEU A 1 80 ? -1.144 -6.805 15.104 1.00 97.44 80 LEU A O 1
ATOM 567 N N . ILE A 1 81 ? -2.144 -4.890 14.462 1.00 96.69 81 ILE A N 1
ATOM 568 C CA . ILE A 1 81 ? -2.179 -4.220 15.753 1.00 96.69 81 ILE A CA 1
ATOM 569 C C . ILE A 1 81 ? -3.645 -4.028 16.117 1.00 96.69 81 ILE A C 1
ATOM 571 O O . ILE A 1 81 ? -4.398 -3.436 15.351 1.00 96.69 81 ILE A O 1
ATOM 575 N N . VAL A 1 82 ? -4.035 -4.517 17.286 1.00 95.38 82 VAL A N 1
ATOM 576 C CA . VAL A 1 82 ? -5.374 -4.343 17.848 1.00 95.38 82 VAL A CA 1
ATOM 577 C C . VAL A 1 82 ? -5.244 -3.472 19.085 1.00 95.38 82 VAL A C 1
ATOM 579 O O . VAL A 1 82 ? -4.488 -3.807 20.000 1.00 95.38 82 VAL A O 1
ATOM 582 N N . GLU A 1 83 ? -5.949 -2.347 19.086 1.00 92.88 83 GLU A N 1
ATOM 583 C CA . GLU A 1 83 ? -6.046 -1.419 20.208 1.00 92.88 83 GLU A CA 1
ATOM 584 C C . GLU A 1 83 ? -7.483 -1.420 20.728 1.00 92.88 83 GLU A C 1
ATOM 586 O O . GLU A 1 83 ? -8.409 -0.980 20.044 1.00 92.88 83 GLU A O 1
ATOM 591 N N . THR A 1 84 ? -7.667 -1.974 21.922 1.00 84.50 84 THR A N 1
ATOM 592 C CA . THR A 1 84 ? -8.967 -2.053 22.596 1.00 84.50 84 THR A CA 1
ATOM 593 C C . THR A 1 84 ? -9.352 -0.705 23.206 1.00 84.50 84 THR A C 1
ATOM 595 O O . THR A 1 84 ? -8.509 0.172 23.388 1.00 84.50 84 THR A O 1
ATOM 598 N N . GLU A 1 85 ? -10.620 -0.543 23.588 1.00 82.88 85 GLU A N 1
ATOM 599 C CA . GLU A 1 85 ? -11.138 0.714 24.159 1.00 82.88 85 GLU A CA 1
ATOM 600 C C . GLU A 1 85 ? -10.400 1.169 25.432 1.00 82.88 85 GLU A C 1
ATOM 602 O O . GLU A 1 85 ? -10.274 2.361 25.693 1.00 82.88 85 GLU A O 1
ATOM 607 N N . ASN A 1 86 ? -9.855 0.229 26.210 1.00 82.50 86 ASN A N 1
ATOM 608 C CA . ASN A 1 86 ? -9.046 0.521 27.399 1.00 82.50 86 ASN A CA 1
ATOM 609 C C . ASN A 1 86 ? -7.569 0.856 27.086 1.00 82.50 86 ASN A C 1
ATOM 611 O O . ASN A 1 86 ? -6.756 0.944 28.005 1.00 82.50 86 ASN A O 1
ATOM 615 N N . GLY A 1 87 ? -7.206 1.002 25.807 1.00 83.19 87 GLY A N 1
ATOM 616 C CA . GLY A 1 87 ? -5.859 1.354 25.353 1.00 83.19 87 GLY A CA 1
ATOM 617 C C . GLY A 1 87 ? -4.853 0.198 25.343 1.00 83.19 87 GLY A C 1
ATOM 618 O O . GLY A 1 87 ? -3.672 0.422 25.060 1.00 83.19 87 GLY A O 1
ATOM 619 N N . LEU A 1 88 ? -5.272 -1.041 25.635 1.00 87.62 88 LEU A N 1
ATOM 620 C CA . LEU A 1 88 ? -4.387 -2.199 25.525 1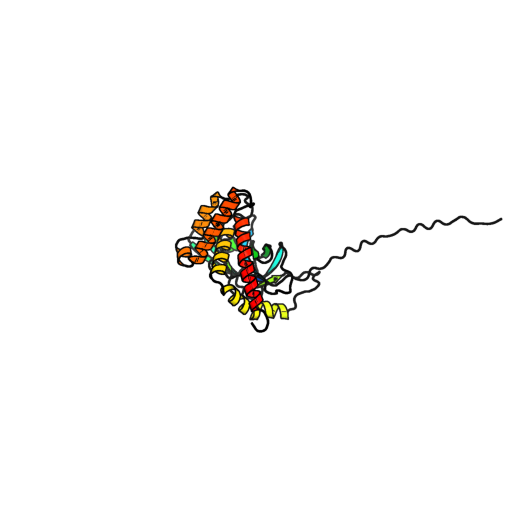.00 87.62 88 LEU A CA 1
ATOM 621 C C . LEU A 1 88 ? -4.071 -2.475 24.050 1.00 87.62 88 LEU A C 1
ATOM 623 O O . LEU A 1 88 ? -4.962 -2.667 23.224 1.00 87.62 88 LEU A O 1
ATOM 627 N N . ARG A 1 89 ? -2.776 -2.542 23.731 1.00 93.75 89 ARG A N 1
ATOM 628 C CA . ARG A 1 89 ? -2.284 -2.843 22.384 1.00 93.75 89 ARG A CA 1
ATOM 629 C C . ARG A 1 89 ? -1.725 -4.251 22.309 1.00 93.75 89 ARG A C 1
ATOM 631 O O . ARG A 1 89 ? -0.826 -4.614 23.066 1.00 93.75 89 ARG A O 1
ATOM 638 N N . ARG A 1 90 ? -2.220 -5.028 21.350 1.00 94.69 90 ARG A N 1
ATOM 639 C CA . ARG A 1 90 ? -1.712 -6.361 21.006 1.00 94.69 90 ARG A CA 1
ATOM 640 C C . ARG A 1 90 ? -1.256 -6.364 19.557 1.00 94.69 90 ARG A C 1
ATOM 642 O O . ARG A 1 90 ? -1.864 -5.711 18.717 1.00 94.69 90 ARG A O 1
ATOM 649 N N . SER A 1 91 ? -0.179 -7.086 19.267 1.00 95.50 91 SER A N 1
ATOM 650 C CA . SER A 1 91 ? 0.417 -7.143 17.932 1.00 95.50 91 SER A CA 1
ATOM 651 C C . SER A 1 91 ? 0.762 -8.581 17.563 1.00 95.50 91 SER A C 1
ATOM 653 O O . SER A 1 91 ? 1.308 -9.307 18.391 1.00 95.50 91 SER A O 1
ATOM 655 N N . ARG A 1 92 ? 0.497 -8.976 16.314 1.00 95.75 92 ARG A N 1
ATOM 656 C CA . ARG A 1 92 ? 0.804 -10.312 15.776 1.00 95.75 92 ARG A CA 1
ATOM 657 C C . ARG A 1 92 ? 1.258 -10.209 14.320 1.00 95.75 92 ARG A C 1
ATOM 659 O O . ARG A 1 92 ? 0.697 -9.414 13.569 1.00 95.75 92 ARG A O 1
ATOM 666 N N . ASN A 1 93 ? 2.244 -11.016 13.913 1.00 97.50 93 ASN A N 1
ATOM 667 C CA . ASN A 1 93 ? 2.568 -11.157 12.492 1.00 97.50 93 ASN A CA 1
ATOM 668 C C . ASN A 1 93 ? 1.457 -11.959 11.781 1.00 97.50 93 ASN A C 1
ATOM 670 O O . ASN A 1 93 ? 1.106 -13.056 12.219 1.00 97.50 93 ASN A O 1
ATOM 674 N N . ILE A 1 94 ? 0.889 -11.397 10.714 1.00 96.44 94 ILE A N 1
ATOM 675 C CA . ILE A 1 94 ? -0.259 -11.935 9.967 1.00 96.44 94 ILE A CA 1
ATOM 676 C C . ILE A 1 94 ? 0.083 -12.346 8.536 1.00 96.44 94 ILE A C 1
ATOM 678 O O . ILE A 1 94 ? -0.823 -12.682 7.781 1.00 96.44 94 ILE A O 1
ATOM 682 N N . ALA A 1 95 ? 1.363 -12.371 8.154 1.00 96.44 95 ALA A N 1
ATOM 683 C CA . ALA A 1 95 ? 1.785 -12.690 6.787 1.00 96.44 95 ALA A CA 1
ATOM 684 C C . ALA A 1 95 ? 1.179 -13.995 6.230 1.00 96.44 95 ALA A C 1
ATOM 686 O O . ALA A 1 95 ? 0.791 -14.034 5.067 1.00 96.44 95 ALA A O 1
ATOM 687 N N . ALA A 1 96 ? 1.044 -15.031 7.066 1.00 94.50 96 ALA A N 1
ATOM 688 C CA . ALA A 1 96 ? 0.455 -16.320 6.687 1.00 94.50 96 ALA A CA 1
ATOM 689 C C . ALA A 1 96 ? -1.085 -16.379 6.786 1.00 94.50 96 ALA A C 1
ATOM 691 O O . ALA A 1 96 ? -1.687 -17.345 6.330 1.00 94.50 96 ALA A O 1
ATOM 692 N N . LEU A 1 97 ? -1.720 -15.385 7.415 1.00 93.38 97 LEU A N 1
ATOM 693 C CA . LEU A 1 97 ? -3.173 -15.338 7.643 1.00 93.38 97 LEU A CA 1
ATOM 694 C C . LEU A 1 97 ? -3.881 -14.351 6.711 1.00 93.38 97 LEU A C 1
ATOM 696 O O . LEU A 1 97 ? -5.093 -14.430 6.531 1.00 93.38 97 LEU A O 1
ATOM 700 N N . ALA A 1 98 ? -3.141 -13.392 6.158 1.00 97.31 98 ALA A N 1
ATOM 701 C CA . ALA A 1 98 ? -3.687 -12.391 5.264 1.00 97.31 98 ALA A CA 1
ATOM 702 C C . ALA A 1 98 ? -3.823 -12.901 3.834 1.00 97.31 98 ALA A C 1
ATOM 704 O O . ALA A 1 98 ? -2.959 -13.595 3.300 1.00 97.31 98 ALA A O 1
ATOM 705 N N . ARG A 1 99 ? -4.893 -12.449 3.186 1.00 98.00 99 ARG A N 1
ATOM 706 C CA . ARG A 1 99 ? -5.072 -12.538 1.743 1.00 98.00 99 ARG A CA 1
ATOM 707 C C . ARG A 1 99 ? -4.610 -11.236 1.103 1.00 98.00 99 ARG A C 1
ATOM 709 O O . ARG A 1 99 ? -4.997 -10.158 1.552 1.00 98.00 99 ARG A O 1
ATOM 716 N N . PHE A 1 100 ? -3.833 -11.350 0.032 1.00 98.56 100 PHE A N 1
ATOM 717 C CA . PHE A 1 100 ? -3.333 -10.211 -0.730 1.00 98.56 100 PHE A CA 1
ATOM 718 C C . PHE A 1 100 ? -3.950 -10.210 -2.121 1.00 98.56 100 PHE A C 1
ATOM 720 O O . PHE A 1 100 ? -4.016 -11.244 -2.790 1.00 98.56 100 PHE A O 1
ATOM 727 N N . THR A 1 101 ? -4.433 -9.057 -2.572 1.00 98.25 101 THR A N 1
ATOM 728 C CA . THR A 1 101 ? -5.041 -8.937 -3.900 1.00 98.25 101 THR A CA 1
ATOM 729 C C . THR A 1 101 ? -4.718 -7.586 -4.519 1.00 98.25 101 THR A C 1
ATOM 731 O O . THR A 1 101 ? -4.923 -6.545 -3.895 1.00 98.25 101 THR A O 1
ATOM 734 N N . ALA A 1 102 ? -4.235 -7.590 -5.760 1.00 97.69 102 ALA A N 1
ATOM 735 C CA . ALA A 1 102 ? -4.030 -6.371 -6.537 1.00 97.69 102 ALA A CA 1
ATOM 736 C C . ALA A 1 102 ? -5.367 -5.637 -6.746 1.00 97.69 102 ALA A C 1
ATOM 738 O O . ALA A 1 102 ? -6.352 -6.251 -7.150 1.00 97.69 102 ALA A O 1
ATOM 739 N N . LYS A 1 103 ? -5.436 -4.328 -6.478 1.00 94.44 103 LYS A N 1
ATOM 740 C CA . LYS A 1 103 ? -6.664 -3.524 -6.655 1.00 94.44 103 LYS A CA 1
ATOM 741 C C . LYS A 1 103 ? -6.559 -2.604 -7.858 1.00 94.44 103 LYS A C 1
ATOM 743 O O . LYS A 1 103 ? -7.350 -2.715 -8.785 1.00 94.44 103 LYS A O 1
ATOM 748 N N . ARG A 1 104 ? -5.582 -1.701 -7.844 1.00 93.06 104 ARG A N 1
ATOM 749 C CA . ARG A 1 104 ? -5.303 -0.763 -8.939 1.00 93.06 104 ARG A CA 1
ATOM 750 C C . ARG A 1 104 ? -3.918 -1.081 -9.469 1.00 93.06 104 ARG A C 1
ATOM 752 O O . ARG A 1 104 ? -2.937 -0.452 -9.085 1.00 93.06 104 ARG A O 1
ATOM 759 N N . THR A 1 105 ? -3.873 -2.157 -10.254 1.00 93.25 105 THR A N 1
ATOM 760 C CA . THR A 1 105 ? -2.641 -2.824 -10.691 1.00 93.25 105 THR A CA 1
ATOM 761 C C . THR A 1 105 ? -1.728 -3.142 -9.497 1.00 93.25 105 THR A C 1
ATOM 763 O O . THR A 1 105 ? -2.190 -3.723 -8.516 1.00 93.25 105 THR A O 1
ATOM 766 N N . PHE A 1 106 ? -0.452 -2.765 -9.549 1.00 95.69 106 PHE A N 1
ATOM 767 C CA . PHE A 1 106 ? 0.513 -2.946 -8.466 1.00 95.69 106 PHE A CA 1
ATOM 768 C C . PHE A 1 106 ? 0.486 -1.817 -7.432 1.00 95.69 106 PHE A C 1
ATOM 770 O O . PHE A 1 106 ? 1.027 -1.992 -6.344 1.00 95.69 106 PHE A O 1
ATOM 777 N N . ASN A 1 107 ? -0.119 -0.667 -7.753 1.00 97.88 107 ASN A N 1
ATOM 778 C CA . ASN A 1 107 ? -0.005 0.524 -6.913 1.00 97.88 107 ASN A CA 1
ATOM 779 C C . ASN A 1 107 ? -0.724 0.367 -5.576 1.00 97.88 107 ASN A C 1
ATOM 781 O O . ASN A 1 107 ? -0.253 0.878 -4.565 1.00 97.88 107 ASN A O 1
ATOM 785 N N . ALA A 1 10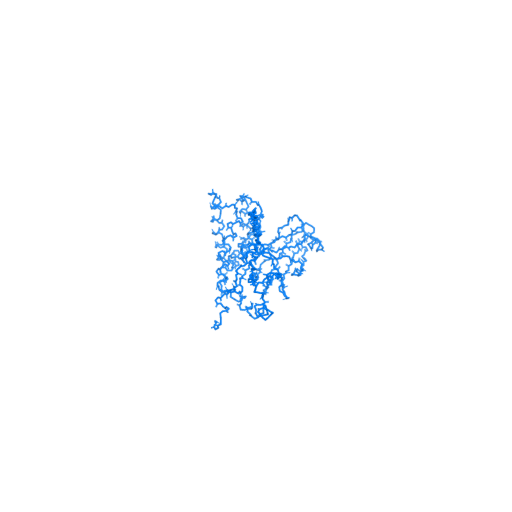8 ? -1.836 -0.364 -5.560 1.00 97.56 108 ALA A N 1
ATOM 786 C CA . ALA A 1 108 ? -2.623 -0.600 -4.361 1.00 97.56 108 ALA A CA 1
ATOM 787 C C . ALA A 1 108 ? -2.942 -2.081 -4.200 1.00 97.56 108 ALA A C 1
ATOM 789 O O . ALA A 1 108 ? -3.559 -2.692 -5.078 1.00 97.56 108 ALA A O 1
ATOM 790 N N . ILE A 1 109 ? -2.561 -2.629 -3.050 1.00 98.44 109 ILE A N 1
ATOM 791 C CA . ILE A 1 109 ? -2.784 -4.021 -2.675 1.00 98.44 109 ILE A CA 1
ATOM 792 C C . ILE A 1 109 ? -3.773 -4.055 -1.519 1.00 98.44 109 ILE A C 1
ATOM 794 O O . ILE A 1 109 ? -3.530 -3.463 -0.470 1.00 98.44 109 ILE A O 1
ATOM 798 N N . ALA A 1 110 ? -4.892 -4.748 -1.708 1.00 98.12 110 ALA A N 1
ATOM 799 C CA . ALA A 1 110 ? -5.784 -5.072 -0.609 1.00 98.12 110 ALA A CA 1
ATOM 800 C C . ALA A 1 110 ? -5.136 -6.162 0.245 1.00 98.12 110 ALA A C 1
ATOM 802 O O . ALA A 1 110 ? -4.809 -7.237 -0.264 1.00 98.12 110 ALA A O 1
ATOM 803 N N . VAL A 1 111 ? -4.973 -5.873 1.532 1.00 98.38 111 VAL A N 1
ATOM 804 C CA . VAL A 1 111 ? -4.633 -6.848 2.564 1.00 98.38 111 VAL A CA 1
ATOM 805 C C . VAL A 1 111 ? -5.897 -7.105 3.360 1.00 98.38 111 VAL A C 1
ATOM 807 O O . VAL A 1 111 ? -6.409 -6.197 4.016 1.00 98.38 111 VAL A O 1
ATOM 810 N N . THR A 1 112 ? -6.402 -8.329 3.286 1.00 97.94 112 THR A N 1
ATOM 811 C CA . THR A 1 112 ? -7.624 -8.736 3.976 1.00 97.94 112 THR A CA 1
ATOM 812 C C . THR A 1 112 ? -7.303 -9.788 5.025 1.00 97.94 112 THR A C 1
ATOM 814 O O . THR A 1 112 ? -6.634 -10.779 4.735 1.00 97.94 112 THR A O 1
ATOM 817 N N . VAL A 1 113 ? -7.811 -9.587 6.237 1.00 96.69 113 VAL A N 1
ATOM 818 C CA . VAL A 1 113 ? -7.788 -10.564 7.332 1.00 96.69 113 VAL A CA 1
ATOM 819 C C . VAL A 1 113 ? -9.215 -10.863 7.777 1.00 96.69 113 VAL A C 1
ATOM 821 O O . VAL A 1 113 ? -10.105 -10.023 7.636 1.00 96.69 113 VAL A O 1
ATOM 824 N N . LEU A 1 114 ? -9.448 -12.061 8.307 1.00 95.81 114 LEU A N 1
ATOM 825 C CA . LEU A 1 114 ? -10.742 -12.405 8.895 1.00 95.81 114 LEU A CA 1
ATOM 826 C C . LEU A 1 114 ? -10.945 -11.634 10.203 1.00 95.81 114 LEU A C 1
ATOM 828 O O . LEU A 1 114 ? -10.016 -11.523 11.004 1.00 95.81 114 LEU A O 1
ATOM 832 N N . GLN A 1 115 ? -12.168 -11.157 10.439 1.00 94.50 115 GLN A N 1
ATOM 833 C CA . GLN A 1 115 ? -12.554 -10.499 11.692 1.00 94.50 115 GLN A CA 1
ATOM 834 C C . GLN A 1 115 ? -12.272 -11.402 12.901 1.00 94.50 115 GLN A C 1
ATOM 836 O O . GLN A 1 115 ? -11.777 -10.928 13.918 1.00 94.50 115 GLN A O 1
ATOM 841 N N . SER A 1 116 ? -12.461 -12.718 12.761 1.00 93.25 116 SER A N 1
ATOM 842 C CA . SER A 1 116 ? -12.163 -13.684 13.823 1.00 93.25 116 SER A CA 1
ATOM 843 C C . SER A 1 116 ? -10.708 -13.623 14.300 1.00 93.25 116 SER A C 1
ATOM 845 O O . SER A 1 116 ? -10.455 -13.761 15.490 1.00 93.25 116 SER A O 1
ATOM 847 N N . ALA A 1 117 ? -9.746 -13.340 13.413 1.00 92.31 117 ALA A N 1
ATOM 848 C CA . ALA A 1 117 ? -8.340 -13.204 13.795 1.00 92.31 117 ALA A CA 1
ATOM 849 C C . ALA A 1 117 ? -8.084 -11.950 14.654 1.00 92.31 117 ALA A C 1
ATOM 851 O O . ALA A 1 117 ? -7.161 -11.937 15.468 1.00 92.31 117 ALA A O 1
ATOM 852 N N . ILE A 1 118 ? -8.896 -10.900 14.484 1.00 93.38 118 ILE A N 1
ATOM 853 C CA . ILE A 1 118 ? -8.883 -9.697 15.329 1.00 93.38 118 ILE A CA 1
ATOM 854 C C . ILE A 1 118 ? -9.584 -9.987 16.659 1.00 93.38 118 ILE A C 1
ATOM 856 O O . ILE A 1 118 ? -9.067 -9.633 17.720 1.00 93.38 118 ILE A O 1
ATOM 860 N N . ASP A 1 119 ? -10.718 -10.682 16.623 1.00 91.94 119 ASP A N 1
ATOM 861 C CA . ASP A 1 119 ? -11.491 -11.029 17.817 1.00 91.94 119 ASP A CA 1
ATOM 862 C C . ASP A 1 119 ? -10.709 -11.971 18.748 1.00 91.94 119 ASP A C 1
ATOM 864 O O . ASP A 1 119 ? -10.685 -11.756 19.959 1.00 91.94 119 ASP A O 1
ATOM 868 N N . GLU A 1 120 ? -9.967 -12.940 18.198 1.00 90.75 120 GLU A N 1
ATOM 869 C CA . GLU A 1 120 ? -9.024 -13.806 18.930 1.00 90.75 120 GLU A CA 1
ATOM 870 C C . GLU A 1 120 ? -7.937 -13.008 19.665 1.00 90.75 120 GLU A C 1
ATOM 872 O O . GLU A 1 120 ? -7.444 -13.417 20.718 1.00 90.75 120 GLU A O 1
ATOM 877 N N . MET A 1 121 ? -7.576 -11.833 19.145 1.00 90.69 121 MET A N 1
ATOM 878 C CA . MET A 1 121 ? -6.658 -10.909 19.809 1.00 90.69 121 MET A CA 1
ATOM 879 C C . MET A 1 121 ? -7.355 -10.070 20.890 1.00 90.69 121 MET A C 1
ATOM 881 O O . MET A 1 121 ? -6.716 -9.200 21.480 1.00 90.69 121 MET A O 1
ATOM 885 N N . GLY A 1 122 ? -8.617 -10.345 21.225 1.00 85.00 122 GLY A N 1
ATOM 886 C CA . GLY A 1 122 ? -9.438 -9.559 22.149 1.00 85.00 122 GLY A CA 1
ATOM 887 C C . GLY A 1 122 ? -10.004 -8.291 21.512 1.00 85.00 122 GLY A C 1
ATOM 888 O O . GLY A 1 122 ? -10.278 -7.331 22.223 1.00 85.00 122 GLY A O 1
ATOM 889 N N . GLY A 1 123 ? -10.114 -8.271 20.181 1.00 77.12 123 GLY A N 1
ATOM 890 C CA . GLY A 1 123 ? -10.436 -7.092 19.386 1.00 77.12 123 GLY A CA 1
ATOM 891 C C . GLY A 1 123 ? -11.910 -6.880 19.055 1.00 77.12 123 GLY A C 1
ATOM 892 O O . GLY A 1 123 ? -12.195 -6.112 18.140 1.00 77.12 123 GLY A O 1
ATOM 893 N N . ALA A 1 124 ? -12.843 -7.531 19.754 1.00 78.44 124 ALA A N 1
ATOM 894 C CA . ALA A 1 124 ? -14.269 -7.303 19.527 1.00 78.44 124 ALA A CA 1
ATOM 895 C C . ALA A 1 124 ? -14.603 -5.817 19.776 1.00 78.44 124 ALA A C 1
ATOM 897 O O . ALA A 1 124 ? -14.480 -5.332 20.899 1.00 78.44 124 ALA A O 1
ATOM 898 N N . GLY A 1 125 ? -14.959 -5.084 18.715 1.00 72.06 125 GLY A N 1
ATOM 899 C CA . GLY A 1 125 ? -15.190 -3.631 18.761 1.00 72.06 125 GLY A CA 1
ATOM 900 C C . GLY A 1 125 ? -13.923 -2.760 18.828 1.00 72.06 125 GLY A C 1
ATOM 901 O O . GLY A 1 125 ? -14.025 -1.546 18.966 1.00 72.06 125 GLY A O 1
ATOM 902 N N . ALA A 1 126 ? -12.730 -3.348 18.722 1.00 80.81 126 ALA A N 1
ATOM 903 C CA . ALA A 1 126 ? -11.456 -2.641 18.825 1.00 80.81 126 ALA A CA 1
ATOM 904 C C . ALA A 1 126 ? -11.018 -1.985 17.506 1.00 80.81 126 ALA A C 1
ATOM 906 O O . ALA A 1 126 ? -11.417 -2.383 16.409 1.00 80.81 126 ALA A O 1
ATOM 907 N N . HIS A 1 127 ? -10.107 -1.016 17.606 1.00 88.69 127 HIS A N 1
ATOM 908 C CA . HIS A 1 127 ? -9.458 -0.429 16.440 1.00 88.69 127 HIS A CA 1
ATOM 909 C C . HIS A 1 127 ? -8.336 -1.348 15.944 1.00 88.69 127 HIS A C 1
ATOM 911 O O . HIS A 1 127 ? -7.320 -1.537 16.617 1.00 88.69 127 HIS A O 1
ATOM 917 N N . ALA A 1 128 ? -8.511 -1.909 14.748 1.00 94.50 128 ALA A N 1
ATOM 918 C CA . ALA A 1 128 ? -7.497 -2.714 14.079 1.00 94.50 128 ALA A CA 1
ATOM 919 C C . ALA A 1 128 ? -6.675 -1.861 13.100 1.00 94.50 128 ALA A C 1
ATOM 921 O O . ALA A 1 128 ? -7.216 -1.081 12.312 1.00 94.50 128 ALA A O 1
ATOM 922 N N . MET A 1 129 ? -5.356 -2.039 13.123 1.00 96.56 129 MET A N 1
ATOM 923 C CA . MET A 1 129 ? -4.408 -1.365 12.240 1.00 96.56 129 MET A CA 1
ATOM 924 C C . MET A 1 129 ? -3.376 -2.350 11.680 1.00 96.56 129 MET A C 1
ATOM 926 O O . MET A 1 129 ? -3.033 -3.334 12.329 1.00 96.56 129 MET A O 1
ATOM 930 N N . LEU A 1 130 ? -2.833 -2.068 10.498 1.00 97.94 130 LEU A N 1
ATOM 931 C CA . LEU A 1 130 ? -1.779 -2.853 9.866 1.00 97.94 130 LEU A CA 1
ATOM 932 C C . LEU A 1 130 ? -0.498 -2.028 9.747 1.00 97.94 130 LEU A C 1
ATOM 934 O O . LEU A 1 130 ? -0.502 -0.937 9.179 1.00 97.94 130 LEU A O 1
ATOM 938 N N . ALA A 1 131 ? 0.610 -2.576 10.236 1.00 98.25 131 ALA A N 1
ATOM 939 C CA . ALA A 1 131 ? 1.946 -2.061 9.975 1.00 98.25 131 ALA A CA 1
ATOM 940 C C . ALA A 1 131 ? 2.693 -2.992 9.012 1.00 98.25 131 ALA A C 1
ATOM 942 O O . ALA A 1 131 ? 2.776 -4.199 9.242 1.00 98.25 131 ALA A O 1
ATOM 943 N N . ILE A 1 132 ? 3.266 -2.418 7.957 1.00 98.31 132 ILE A N 1
ATOM 944 C CA . ILE A 1 132 ? 4.119 -3.115 6.992 1.00 98.31 132 ILE A CA 1
ATOM 945 C C . ILE A 1 132 ? 5.578 -2.832 7.339 1.00 98.31 132 ILE A C 1
ATOM 947 O O . ILE A 1 132 ? 5.996 -1.670 7.365 1.00 98.31 132 ILE A O 1
ATOM 951 N N . GLY A 1 133 ? 6.340 -3.890 7.614 1.00 97.56 133 GLY A N 1
ATOM 952 C CA . GLY A 1 133 ? 7.781 -3.810 7.818 1.00 97.56 133 GLY A CA 1
ATOM 953 C C . GLY A 1 133 ? 8.561 -3.543 6.521 1.00 97.56 133 GLY A C 1
ATOM 954 O O . GLY A 1 133 ? 8.021 -3.685 5.421 1.00 97.56 133 GLY A O 1
ATOM 955 N N . PRO A 1 134 ? 9.845 -3.164 6.628 1.00 96.00 134 PRO A N 1
ATOM 956 C CA . PRO A 1 134 ? 10.721 -3.033 5.468 1.00 96.00 134 PRO A CA 1
ATOM 957 C C . PRO A 1 134 ? 10.939 -4.387 4.785 1.00 96.00 134 PRO A C 1
ATOM 959 O O . PRO A 1 134 ? 10.898 -5.434 5.427 1.00 96.00 134 PRO A O 1
ATOM 962 N N . GLY A 1 135 ? 11.196 -4.368 3.475 1.00 96.38 135 GLY A N 1
ATOM 963 C CA . GLY A 1 135 ? 11.598 -5.571 2.736 1.00 96.38 135 GLY A CA 1
ATOM 964 C C . GLY A 1 135 ? 10.480 -6.579 2.450 1.00 96.38 135 GLY A C 1
ATOM 965 O O . GLY A 1 135 ? 10.736 -7.601 1.818 1.00 96.38 135 GLY A O 1
ATOM 966 N N . VAL A 1 136 ? 9.234 -6.305 2.847 1.00 98.31 136 VAL A N 1
ATOM 967 C CA . VAL A 1 136 ? 8.112 -7.203 2.545 1.00 98.31 136 VAL A CA 1
ATOM 968 C C . VAL A 1 136 ? 7.942 -7.331 1.032 1.00 98.31 136 VAL A C 1
ATOM 970 O O . VAL A 1 136 ? 7.896 -6.327 0.311 1.00 98.31 136 VAL A O 1
ATOM 973 N N . SER A 1 137 ? 7.851 -8.576 0.568 1.00 98.56 137 SER A N 1
ATOM 974 C CA . SER A 1 137 ? 7.619 -8.934 -0.830 1.00 98.56 137 SER A CA 1
ATOM 975 C C . SER A 1 137 ? 6.406 -9.850 -0.949 1.00 98.56 137 SER A C 1
ATOM 977 O O . SER A 1 137 ? 6.137 -10.647 -0.049 1.00 98.56 137 SER A O 1
ATOM 979 N N . LEU A 1 138 ? 5.692 -9.745 -2.064 1.00 98.56 138 LEU A N 1
ATOM 980 C CA . LEU A 1 138 ? 4.542 -10.566 -2.404 1.00 98.56 138 LEU A CA 1
ATOM 981 C C . LEU A 1 138 ? 4.809 -11.338 -3.692 1.00 98.56 138 LEU A C 1
ATOM 983 O O . LEU A 1 138 ? 5.152 -10.752 -4.720 1.00 98.56 138 LEU A O 1
ATOM 987 N N . LEU A 1 139 ? 4.592 -12.645 -3.634 1.00 97.62 139 LEU A N 1
ATOM 988 C CA . LEU A 1 139 ? 4.681 -13.556 -4.767 1.00 97.62 139 LEU A CA 1
ATOM 989 C C . LEU A 1 139 ? 3.286 -13.738 -5.367 1.00 97.62 139 LEU A C 1
ATOM 991 O O . LEU A 1 139 ? 2.338 -13.930 -4.598 1.00 97.62 139 LEU A O 1
ATOM 995 N N . PRO A 1 140 ? 3.119 -13.672 -6.698 1.00 95.94 140 PRO A N 1
ATOM 996 C CA . PRO A 1 140 ? 1.846 -14.044 -7.298 1.00 95.94 140 PRO A CA 1
ATOM 997 C C . PRO A 1 140 ? 1.550 -15.510 -6.981 1.00 95.94 140 PRO A C 1
ATOM 999 O O . PRO A 1 140 ? 2.457 -16.346 -6.968 1.00 95.94 140 PRO A O 1
ATOM 1002 N N . VAL A 1 141 ? 0.286 -15.828 -6.710 1.00 94.50 141 VAL A N 1
ATOM 1003 C CA . VAL A 1 141 ? -0.117 -17.229 -6.533 1.00 94.50 141 VAL A CA 1
ATOM 1004 C C . VAL A 1 141 ? 0.035 -17.943 -7.875 1.00 94.50 141 VAL A C 1
ATOM 1006 O O . VAL A 1 141 ? -0.443 -17.449 -8.897 1.00 94.50 141 VAL A O 1
ATOM 1009 N N . ALA A 1 142 ? 0.724 -19.084 -7.876 1.00 88.19 142 ALA A N 1
ATOM 1010 C CA . ALA A 1 142 ? 0.984 -19.848 -9.089 1.00 88.19 142 ALA A CA 1
ATOM 1011 C C . ALA A 1 142 ? -0.325 -20.311 -9.752 1.00 88.19 142 ALA A C 1
ATOM 1013 O O . ALA A 1 142 ? -1.251 -20.759 -9.074 1.00 88.19 142 ALA A O 1
ATOM 1014 N N . SER A 1 143 ? -0.373 -20.235 -11.083 1.00 85.00 143 SER A N 1
ATOM 1015 C CA . SER A 1 143 ? -1.456 -20.785 -11.900 1.00 85.00 143 SER A CA 1
ATOM 1016 C C . SER A 1 143 ? -0.954 -22.010 -12.660 1.00 85.00 143 SER A C 1
ATOM 1018 O O . SER A 1 143 ? 0.170 -22.007 -13.158 1.00 85.00 143 SER A O 1
ATOM 1020 N N . ALA A 1 144 ? -1.787 -23.044 -12.781 1.00 81.44 144 ALA A N 1
ATOM 1021 C CA . ALA A 1 144 ? -1.463 -24.227 -13.582 1.00 81.44 144 ALA A CA 1
ATOM 1022 C C . ALA A 1 144 ? -1.343 -23.907 -15.087 1.00 81.44 144 ALA A C 1
ATOM 1024 O O . ALA A 1 144 ? -0.628 -24.602 -15.802 1.00 81.44 144 ALA A O 1
ATOM 1025 N N . ASP A 1 145 ? -1.993 -22.830 -15.538 1.00 82.19 145 ASP A N 1
ATOM 1026 C CA . ASP A 1 145 ? -1.994 -22.372 -16.933 1.00 82.19 145 ASP A CA 1
ATOM 1027 C C . ASP A 1 145 ? -0.913 -21.311 -17.219 1.00 82.19 145 ASP A C 1
ATOM 1029 O O . ASP A 1 145 ? -0.948 -20.633 -18.248 1.00 82.19 145 ASP A O 1
ATOM 1033 N N . ASP A 1 146 ? 0.027 -21.105 -16.294 1.00 83.62 146 ASP A N 1
ATOM 1034 C CA . ASP A 1 146 ? 1.101 -20.129 -16.454 1.00 83.62 146 ASP A CA 1
ATOM 1035 C C . ASP A 1 146 ? 2.131 -20.608 -17.487 1.00 83.62 146 ASP A C 1
ATOM 1037 O O . ASP A 1 146 ? 2.854 -21.582 -17.275 1.00 83.62 146 ASP A O 1
ATOM 1041 N N . LEU A 1 147 ? 2.221 -19.894 -18.612 1.00 85.88 147 LEU A N 1
ATOM 1042 C CA . LEU A 1 147 ? 3.169 -20.206 -19.687 1.00 85.88 147 LEU A CA 1
ATOM 1043 C C . LEU A 1 147 ? 4.608 -19.770 -19.374 1.00 85.88 147 LEU A C 1
ATOM 1045 O O . LEU A 1 147 ? 5.528 -20.115 -20.113 1.00 85.88 147 LEU A O 1
ATOM 1049 N N . SER A 1 148 ? 4.815 -18.980 -18.320 1.00 88.75 148 SER A N 1
ATOM 1050 C CA . SER A 1 148 ? 6.120 -18.440 -17.939 1.00 88.75 148 SER A CA 1
ATOM 1051 C C . SER A 1 148 ? 6.233 -18.278 -16.412 1.00 88.75 148 SER A C 1
ATOM 1053 O O . SER A 1 148 ? 6.409 -17.146 -15.918 1.00 88.75 148 SER A O 1
ATOM 1055 N N . PRO A 1 149 ? 6.183 -19.398 -15.661 1.00 91.56 149 PRO A N 1
ATOM 1056 C CA . PRO A 1 149 ? 6.275 -19.379 -14.209 1.00 91.56 149 PRO A CA 1
ATOM 1057 C C . PRO A 1 149 ? 7.588 -18.761 -13.737 1.00 91.56 149 PRO A C 1
ATOM 1059 O O . PRO A 1 149 ? 8.611 -18.785 -14.427 1.00 91.56 149 PRO A O 1
ATOM 1062 N N . GLN A 1 150 ? 7.559 -18.179 -12.541 1.00 92.31 150 GLN A N 1
ATOM 1063 C CA . GLN A 1 150 ? 8.767 -17.640 -11.923 1.00 92.31 150 GLN A CA 1
ATOM 1064 C C . GLN A 1 150 ? 9.666 -18.777 -11.457 1.00 92.31 150 GLN A C 1
ATOM 1066 O O . GLN A 1 150 ? 9.214 -19.696 -10.772 1.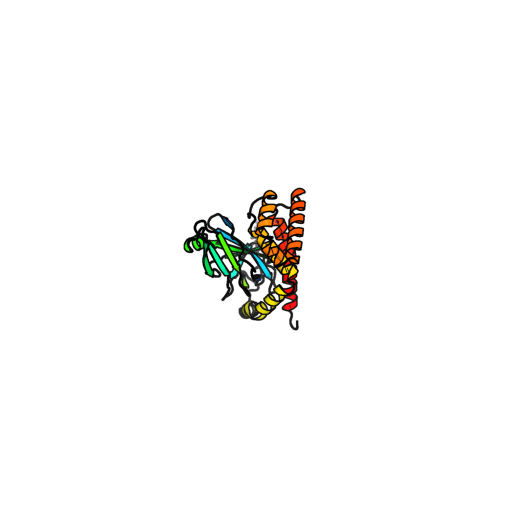00 92.31 150 GLN A O 1
ATOM 1071 N N . SER A 1 151 ? 10.947 -18.712 -11.816 1.00 93.31 151 SER A N 1
ATOM 1072 C CA . SER A 1 151 ? 11.915 -19.692 -11.321 1.00 93.31 151 SER A CA 1
ATOM 1073 C C . SER A 1 151 ? 12.227 -19.446 -9.844 1.00 93.31 151 SER A C 1
ATOM 1075 O O . SER A 1 151 ? 12.132 -18.322 -9.347 1.00 93.31 151 SER A O 1
ATOM 1077 N N . GLN A 1 152 ? 12.672 -20.482 -9.133 1.00 94.56 152 GLN A N 1
ATOM 1078 C CA . GLN A 1 152 ? 13.046 -20.330 -7.726 1.00 94.56 152 GLN A CA 1
ATOM 1079 C C . GLN A 1 152 ? 14.230 -19.369 -7.534 1.00 94.56 152 GLN A C 1
ATOM 1081 O O . GLN A 1 152 ? 14.268 -18.627 -6.554 1.00 94.56 152 GLN A O 1
ATOM 1086 N N . GLN A 1 153 ? 15.171 -19.358 -8.484 1.00 95.56 153 GLN A N 1
ATOM 1087 C CA . GLN A 1 153 ? 16.302 -18.432 -8.483 1.00 95.56 153 GLN A CA 1
ATOM 1088 C C . GLN A 1 153 ? 15.826 -16.986 -8.646 1.00 95.56 153 GLN A C 1
ATOM 1090 O O . GLN A 1 153 ? 16.200 -16.125 -7.859 1.00 95.56 153 GLN A O 1
ATOM 1095 N N . GLU A 1 154 ? 14.933 -16.739 -9.606 1.00 94.69 154 GLU A N 1
ATOM 1096 C CA . GLU A 1 154 ? 14.330 -15.422 -9.818 1.00 94.69 154 GLU A CA 1
ATOM 1097 C C . GLU A 1 154 ? 13.599 -14.928 -8.564 1.00 94.69 154 GLU A C 1
ATOM 1099 O O . GLU A 1 154 ? 13.801 -13.791 -8.141 1.00 94.69 154 GLU A O 1
ATOM 1104 N N . ILE A 1 155 ? 12.807 -15.793 -7.922 1.00 96.50 155 ILE A N 1
ATOM 1105 C CA . ILE A 1 155 ? 12.136 -15.470 -6.659 1.00 96.50 155 ILE A CA 1
ATOM 1106 C C . ILE A 1 155 ? 13.164 -15.113 -5.579 1.00 96.50 155 ILE A C 1
ATOM 1108 O O . ILE A 1 155 ? 13.004 -14.101 -4.895 1.00 96.50 155 ILE A O 1
ATOM 1112 N N . SER A 1 156 ? 14.220 -15.915 -5.427 1.00 96.69 156 SER A N 1
ATOM 1113 C CA . SER A 1 156 ? 15.272 -15.696 -4.427 1.00 96.69 156 SER A CA 1
ATOM 1114 C C . SER A 1 156 ? 16.009 -14.371 -4.638 1.00 96.69 156 SER A C 1
ATOM 1116 O O . SER A 1 156 ? 16.204 -13.615 -3.687 1.00 96.69 156 SER A O 1
ATOM 1118 N N . ASP A 1 157 ? 16.376 -14.049 -5.878 1.00 95.50 157 ASP A N 1
ATOM 1119 C CA . ASP A 1 157 ? 17.108 -12.823 -6.202 1.00 95.50 157 ASP A CA 1
ATOM 1120 C C . ASP A 1 157 ? 16.240 -11.583 -5.978 1.00 95.50 157 ASP A C 1
ATOM 1122 O O . ASP A 1 157 ? 16.675 -10.608 -5.355 1.00 95.50 157 ASP A O 1
ATOM 1126 N N . VAL A 1 158 ? 14.986 -11.638 -6.442 1.00 96.62 158 VAL A N 1
ATOM 1127 C CA . VAL A 1 158 ? 14.035 -10.526 -6.356 1.00 96.62 158 VAL A CA 1
ATOM 1128 C C . VAL A 1 158 ? 13.576 -10.276 -4.924 1.00 96.62 158 VAL A C 1
ATOM 1130 O O . VAL A 1 158 ? 13.484 -9.118 -4.525 1.00 96.62 158 VAL A O 1
ATOM 1133 N N . THR A 1 159 ? 13.305 -11.323 -4.140 1.00 97.25 159 THR A N 1
ATOM 1134 C CA . THR A 1 159 ? 12.857 -11.171 -2.742 1.00 97.25 159 THR A CA 1
ATOM 1135 C C . THR A 1 159 ? 13.998 -10.985 -1.742 1.00 97.25 159 THR A C 1
ATOM 1137 O O . THR A 1 159 ? 13.745 -10.518 -0.633 1.00 97.25 159 THR A O 1
ATOM 1140 N N . GLY A 1 160 ? 15.240 -11.298 -2.126 1.00 95.69 160 GLY A N 1
ATOM 1141 C CA . GLY A 1 160 ? 16.439 -11.110 -1.312 1.00 95.69 160 GLY A CA 1
ATOM 1142 C C . GLY A 1 160 ? 17.226 -9.845 -1.687 1.00 95.69 160 GLY A C 1
ATOM 1143 O O . GLY A 1 160 ? 16.795 -8.735 -1.364 1.00 95.69 160 GLY A O 1
ATOM 1144 N N . PRO A 1 161 ? 18.399 -9.968 -2.338 1.00 95.06 161 PRO A N 1
ATOM 1145 C CA . PRO A 1 161 ? 19.320 -8.848 -2.546 1.00 95.06 161 PRO A CA 1
ATOM 1146 C C . PRO A 1 161 ? 18.709 -7.690 -3.346 1.00 95.06 161 PRO A C 1
ATOM 1148 O O . PRO A 1 161 ? 18.899 -6.524 -2.988 1.00 95.06 161 PRO A O 1
ATOM 1151 N N . LEU A 1 162 ? 17.925 -7.977 -4.391 1.00 95.94 162 LEU A N 1
ATOM 1152 C CA . LEU A 1 162 ? 17.283 -6.924 -5.181 1.00 95.94 162 LEU A CA 1
ATOM 1153 C C . LEU A 1 162 ? 16.198 -6.199 -4.377 1.00 95.94 162 LEU A C 1
ATOM 1155 O O . LEU A 1 162 ? 16.018 -4.992 -4.542 1.00 95.94 162 LEU A O 1
ATOM 1159 N N . ARG A 1 163 ? 15.523 -6.882 -3.444 1.00 96.81 163 ARG A N 1
ATOM 1160 C CA . ARG A 1 163 ? 14.541 -6.241 -2.561 1.00 96.81 163 ARG A CA 1
ATOM 1161 C C . ARG A 1 163 ? 15.183 -5.195 -1.658 1.00 96.81 163 ARG A C 1
ATOM 1163 O O . ARG A 1 163 ? 14.562 -4.156 -1.423 1.00 96.81 163 ARG A O 1
ATOM 1170 N N . THR A 1 164 ? 16.404 -5.435 -1.178 1.00 95.94 164 THR A N 1
ATOM 1171 C CA . THR A 1 164 ? 17.171 -4.462 -0.383 1.00 95.94 164 THR A CA 1
ATOM 1172 C C . THR A 1 164 ? 17.488 -3.208 -1.197 1.00 95.94 164 THR A C 1
ATOM 1174 O O . THR A 1 164 ? 17.265 -2.094 -0.721 1.00 95.94 164 THR A O 1
ATOM 1177 N N . VAL A 1 165 ? 17.935 -3.372 -2.446 1.00 96.62 165 VAL A N 1
ATOM 1178 C CA . VAL A 1 165 ? 18.194 -2.244 -3.357 1.00 96.62 165 VAL A CA 1
ATOM 1179 C C . VAL A 1 165 ? 16.903 -1.480 -3.664 1.00 96.62 165 VAL A C 1
ATOM 1181 O O . VAL A 1 165 ? 16.884 -0.247 -3.619 1.00 96.62 165 VAL A O 1
ATOM 1184 N N . ALA A 1 166 ? 15.807 -2.201 -3.911 1.00 96.88 166 ALA A N 1
ATOM 1185 C CA . ALA A 1 166 ? 14.491 -1.612 -4.125 1.00 96.88 166 ALA A CA 1
ATOM 1186 C C . ALA A 1 166 ? 14.010 -0.812 -2.902 1.00 96.88 166 ALA A C 1
ATOM 1188 O O . ALA A 1 166 ? 13.513 0.298 -3.072 1.00 96.88 166 ALA A O 1
ATOM 1189 N N . GLU A 1 167 ? 14.201 -1.311 -1.675 1.00 95.75 167 GLU A N 1
ATOM 1190 C CA . GLU A 1 167 ? 13.819 -0.587 -0.451 1.00 95.75 167 GLU A CA 1
ATOM 1191 C C . GLU A 1 167 ? 14.555 0.750 -0.338 1.00 95.75 167 GLU A C 1
ATOM 1193 O O . GLU A 1 167 ? 13.941 1.787 -0.086 1.00 95.75 167 GLU A O 1
ATOM 1198 N N . ALA A 1 168 ? 15.865 0.745 -0.593 1.00 95.81 168 ALA A N 1
ATOM 1199 C CA . ALA A 1 168 ? 16.649 1.972 -0.612 1.00 95.81 168 ALA A CA 1
ATOM 1200 C C . ALA A 1 168 ? 16.162 2.933 -1.710 1.00 95.81 168 ALA A C 1
ATOM 1202 O O . ALA A 1 168 ? 16.112 4.143 -1.498 1.00 95.81 168 ALA A O 1
ATOM 1203 N N . ALA A 1 169 ? 15.768 2.409 -2.876 1.00 96.62 169 ALA A N 1
ATOM 1204 C CA . ALA A 1 169 ? 15.237 3.198 -3.984 1.00 96.62 169 ALA A CA 1
ATOM 1205 C C . ALA A 1 169 ? 13.879 3.850 -3.691 1.00 96.62 169 ALA A C 1
ATOM 1207 O O . ALA A 1 169 ? 13.661 4.989 -4.114 1.00 96.62 169 ALA A O 1
ATOM 1208 N N . VAL A 1 170 ? 13.010 3.173 -2.933 1.00 96.69 170 VAL A N 1
ATOM 1209 C CA . VAL A 1 170 ? 11.728 3.721 -2.463 1.00 96.69 170 VAL A CA 1
ATOM 1210 C C . VAL A 1 170 ? 11.949 4.971 -1.607 1.00 96.69 170 VAL A C 1
ATOM 1212 O O . VAL A 1 170 ? 11.216 5.947 -1.736 1.00 96.69 170 VAL A O 1
ATOM 1215 N N . GLY A 1 171 ? 12.988 4.972 -0.766 1.00 93.56 171 GLY A N 1
ATOM 1216 C CA . GLY A 1 171 ? 13.313 6.073 0.147 1.00 93.56 171 GLY A CA 1
ATOM 1217 C C . GLY A 1 171 ? 14.032 7.281 -0.465 1.00 93.56 171 GLY A C 1
ATOM 1218 O O . GLY A 1 171 ? 14.272 8.245 0.260 1.00 93.56 171 GLY A O 1
ATOM 1219 N N . ARG A 1 172 ? 14.400 7.258 -1.756 1.00 95.00 172 ARG A N 1
ATOM 1220 C CA . ARG A 1 172 ? 15.255 8.305 -2.362 1.00 95.00 172 ARG A CA 1
ATOM 1221 C C . ARG A 1 172 ? 14.582 9.667 -2.484 1.00 95.00 172 ARG A C 1
ATOM 1223 O O . ARG A 1 172 ? 15.272 10.679 -2.414 1.00 95.00 172 ARG A O 1
ATOM 1230 N N . ASP A 1 173 ? 13.268 9.686 -2.679 1.00 96.81 173 ASP A N 1
ATOM 1231 C CA . ASP A 1 173 ? 12.475 10.912 -2.720 1.00 96.81 173 ASP A CA 1
ATOM 1232 C C . ASP A 1 173 ? 11.544 10.962 -1.497 1.00 96.81 173 ASP A C 1
ATOM 1234 O O . ASP A 1 173 ? 10.433 10.417 -1.525 1.00 96.81 173 ASP A O 1
ATOM 1238 N N . PRO A 1 174 ? 11.985 11.588 -0.390 1.00 96.06 174 PRO A N 1
ATOM 1239 C CA . PRO A 1 174 ? 11.207 11.634 0.841 1.00 96.06 174 PRO A CA 1
ATOM 1240 C C . PRO A 1 174 ? 9.929 12.470 0.709 1.00 96.06 174 PRO A C 1
ATOM 1242 O O . PRO A 1 174 ? 8.988 12.236 1.469 1.00 96.06 174 PRO A O 1
ATOM 1245 N N . LEU A 1 175 ? 9.868 13.421 -0.234 1.00 97.94 175 LEU A N 1
ATOM 1246 C CA . LEU A 1 175 ? 8.652 14.189 -0.489 1.00 97.94 175 LEU A CA 1
ATOM 1247 C C . LEU A 1 175 ? 7.603 13.283 -1.132 1.00 97.94 175 LEU A C 1
ATOM 1249 O O . LEU A 1 175 ? 6.526 13.112 -0.563 1.00 97.94 175 LEU A O 1
ATOM 1253 N N . THR A 1 176 ? 7.942 12.647 -2.253 1.00 98.31 176 THR A N 1
ATOM 1254 C CA . THR A 1 176 ? 7.024 11.763 -2.985 1.00 98.31 176 THR A CA 1
ATOM 1255 C C . THR A 1 176 ? 6.583 10.580 -2.125 1.00 98.31 176 THR A C 1
ATOM 1257 O O . THR A 1 176 ? 5.388 10.286 -2.037 1.00 98.31 176 THR A O 1
ATOM 1260 N N . LEU A 1 177 ? 7.508 9.949 -1.394 1.00 98.12 177 LEU A N 1
ATOM 1261 C CA . LEU A 1 177 ? 7.183 8.866 -0.463 1.00 98.12 177 LEU A CA 1
ATOM 1262 C C . LEU A 1 177 ? 6.305 9.340 0.704 1.00 98.12 177 LEU A C 1
ATOM 1264 O O . LEU A 1 177 ? 5.345 8.660 1.074 1.00 98.12 177 LEU A O 1
ATOM 1268 N N . GLY A 1 178 ? 6.623 10.495 1.294 1.00 98.06 178 GLY A N 1
ATOM 1269 C CA . GLY A 1 178 ? 5.837 11.085 2.375 1.00 98.06 178 GLY A CA 1
ATOM 1270 C C . GLY A 1 178 ? 4.405 11.375 1.933 1.00 98.06 178 GLY A C 1
ATOM 1271 O O . GLY A 1 178 ? 3.460 10.937 2.587 1.00 98.06 178 GLY A O 1
ATOM 1272 N N . THR A 1 179 ? 4.238 12.039 0.787 1.00 98.62 179 THR A N 1
ATOM 1273 C CA . THR A 1 179 ? 2.925 12.359 0.217 1.00 98.62 179 THR A CA 1
ATOM 1274 C C . THR A 1 179 ? 2.150 11.083 -0.114 1.00 98.62 179 THR A C 1
ATOM 1276 O O . THR A 1 179 ? 1.002 10.953 0.302 1.00 98.62 179 THR A O 1
ATOM 1279 N N . THR A 1 180 ? 2.782 10.093 -0.756 1.00 98.50 180 THR A N 1
ATOM 1280 C CA . THR A 1 180 ? 2.162 8.788 -1.064 1.00 98.50 180 THR A CA 1
ATOM 1281 C C . THR A 1 180 ? 1.635 8.102 0.201 1.00 98.50 180 THR A C 1
ATOM 1283 O O . THR A 1 180 ? 0.479 7.681 0.246 1.00 98.50 180 THR A O 1
ATOM 1286 N N . ARG A 1 181 ? 2.431 8.056 1.279 1.00 97.81 181 ARG A N 1
ATOM 1287 C CA . ARG A 1 181 ? 2.011 7.475 2.568 1.00 97.81 181 ARG A CA 1
ATOM 1288 C C . ARG A 1 181 ? 0.838 8.227 3.198 1.00 97.81 181 ARG A C 1
ATOM 1290 O O . ARG A 1 181 ? -0.079 7.591 3.715 1.00 97.81 181 ARG A O 1
ATOM 1297 N N . LEU A 1 182 ? 0.839 9.561 3.147 1.00 98.31 182 LEU A N 1
ATOM 1298 C CA . LEU A 1 182 ? -0.279 10.365 3.648 1.00 98.31 182 LEU A CA 1
ATOM 1299 C C . LEU A 1 182 ? -1.560 10.093 2.855 1.00 98.31 182 LEU A C 1
ATOM 1301 O O . LEU A 1 182 ? -2.610 9.883 3.459 1.00 98.31 182 LEU A O 1
ATOM 1305 N N . LEU A 1 183 ? -1.481 10.012 1.524 1.00 98.12 183 LEU A N 1
ATOM 1306 C CA . LEU A 1 183 ? -2.638 9.675 0.693 1.00 98.12 183 LEU A CA 1
ATOM 1307 C C . LEU A 1 183 ? -3.158 8.263 0.986 1.00 98.12 183 LEU A C 1
ATOM 1309 O O . LEU A 1 183 ? -4.366 8.091 1.122 1.00 98.12 183 LEU A O 1
ATOM 1313 N N . ALA A 1 184 ? -2.279 7.275 1.183 1.00 97.56 184 ALA A N 1
ATOM 1314 C CA . ALA A 1 184 ? -2.686 5.934 1.609 1.00 97.56 184 ALA A CA 1
ATOM 1315 C C . ALA A 1 184 ? -3.430 5.966 2.960 1.00 97.56 184 ALA A C 1
ATOM 1317 O O . ALA A 1 184 ? -4.456 5.305 3.130 1.00 97.56 184 ALA A O 1
ATOM 1318 N N . HIS A 1 185 ? -2.978 6.783 3.917 1.00 96.88 185 HIS A N 1
ATOM 1319 C CA . HIS A 1 185 ? -3.681 6.986 5.186 1.00 96.88 185 HIS A CA 1
ATOM 1320 C C . HIS A 1 185 ? -5.056 7.642 5.025 1.00 96.88 185 HIS A C 1
ATOM 1322 O O . HIS A 1 185 ? -5.979 7.277 5.758 1.00 96.88 185 HIS A O 1
ATOM 1328 N N . MET A 1 186 ? -5.192 8.605 4.111 1.00 96.44 186 MET A N 1
ATOM 1329 C CA . MET A 1 186 ? -6.474 9.252 3.828 1.00 96.44 186 MET A CA 1
ATOM 1330 C C . MET A 1 186 ? -7.443 8.282 3.154 1.00 96.44 186 MET A C 1
ATOM 1332 O O . MET A 1 186 ? -8.584 8.161 3.593 1.00 96.44 186 MET A O 1
ATOM 1336 N N . VAL A 1 187 ? -6.973 7.548 2.139 1.00 95.12 187 VAL A N 1
ATOM 1337 C CA . VAL A 1 187 ? -7.745 6.512 1.443 1.00 95.12 187 VAL A CA 1
ATOM 1338 C C . VAL A 1 187 ? -8.301 5.522 2.458 1.00 95.12 187 VAL A C 1
ATOM 1340 O O . VAL A 1 187 ? -9.509 5.341 2.506 1.00 95.12 187 VAL A O 1
ATOM 1343 N N . ASN A 1 188 ? -7.474 4.965 3.346 1.00 95.62 188 ASN A N 1
ATOM 1344 C CA . ASN A 1 188 ? -7.913 3.958 4.320 1.00 95.62 188 ASN A CA 1
ATOM 1345 C C . ASN A 1 188 ? -8.848 4.460 5.435 1.00 95.62 188 ASN A C 1
ATOM 1347 O O . ASN A 1 188 ? -9.379 3.646 6.182 1.00 95.62 188 ASN A O 1
ATOM 1351 N N . ARG A 1 189 ? -9.087 5.771 5.548 1.00 92.69 189 ARG A N 1
ATOM 1352 C CA . ARG A 1 189 ? -10.111 6.344 6.445 1.00 92.69 189 ARG A CA 1
ATOM 1353 C C . ARG A 1 189 ? -11.463 6.547 5.764 1.00 92.69 189 ARG A C 1
ATOM 1355 O O . ARG A 1 189 ? -12.447 6.889 6.420 1.00 92.69 189 ARG A O 1
ATOM 1362 N N . LEU A 1 190 ? -11.508 6.368 4.449 1.00 91.12 190 LEU A N 1
ATOM 1363 C CA . LEU A 1 190 ? -12.713 6.515 3.653 1.00 91.12 190 LEU A CA 1
ATOM 1364 C C . LEU A 1 190 ? -13.369 5.154 3.409 1.00 91.12 190 LEU A C 1
ATOM 1366 O O . LEU A 1 190 ? -12.659 4.169 3.191 1.00 91.12 190 LEU A O 1
ATOM 1370 N N . PRO A 1 191 ? -14.709 5.095 3.394 1.00 85.44 191 PRO A N 1
ATOM 1371 C CA . PRO A 1 191 ? -15.443 3.863 3.124 1.00 85.44 191 PRO A CA 1
ATOM 1372 C C . PRO A 1 191 ? -15.133 3.332 1.717 1.00 85.44 191 PRO A C 1
ATOM 1374 O O . PRO A 1 191 ? -14.849 4.101 0.797 1.00 85.44 191 PRO A O 1
ATOM 1377 N N . MET A 1 192 ? -15.189 2.010 1.544 1.00 78.62 192 MET A N 1
ATOM 1378 C CA . MET A 1 192 ? -14.844 1.367 0.269 1.00 78.62 192 MET A CA 1
ATOM 1379 C C . MET A 1 192 ? -15.892 1.596 -0.830 1.00 78.62 192 MET A C 1
ATOM 1381 O O . MET A 1 192 ? -15.508 1.739 -1.988 1.00 78.62 192 MET A O 1
ATOM 1385 N N . GLU A 1 193 ? -17.179 1.661 -0.474 1.00 70.44 193 GLU A N 1
ATOM 1386 C CA . GLU A 1 193 ? -18.297 1.648 -1.436 1.00 70.44 193 GLU A CA 1
ATOM 1387 C C . GLU A 1 193 ? -19.178 2.908 -1.408 1.00 70.44 193 GLU A C 1
ATOM 1389 O O . GLU A 1 193 ? -20.221 2.949 -2.055 1.00 70.44 193 GLU A O 1
ATOM 1394 N N . ALA A 1 194 ? -18.782 3.967 -0.691 1.00 65.25 194 ALA A N 1
ATOM 1395 C CA . ALA A 1 194 ? -19.596 5.183 -0.665 1.00 65.25 194 ALA A CA 1
ATOM 1396 C C . ALA A 1 194 ? -19.375 6.035 -1.925 1.00 65.25 194 ALA A C 1
ATOM 1398 O O . ALA A 1 194 ? -18.257 6.481 -2.213 1.00 65.25 194 ALA A O 1
ATOM 1399 N N . ALA A 1 195 ? -20.463 6.305 -2.645 1.00 66.88 195 ALA A N 1
ATOM 1400 C CA . ALA A 1 195 ? -20.528 7.422 -3.577 1.00 66.88 195 ALA A CA 1
ATOM 1401 C C . ALA A 1 195 ? -20.531 8.746 -2.791 1.00 66.88 195 ALA A C 1
ATOM 1403 O O . ALA A 1 195 ? -21.075 8.795 -1.693 1.00 66.88 195 ALA A O 1
ATOM 1404 N N . PHE A 1 196 ? -19.921 9.794 -3.358 1.00 61.69 196 PHE A N 1
ATOM 1405 C CA . PHE A 1 196 ? -19.972 11.186 -2.874 1.00 61.69 196 PHE A CA 1
ATOM 1406 C C . PHE A 1 196 ? -19.865 11.395 -1.351 1.00 61.69 196 PHE A C 1
ATOM 1408 O O . PHE A 1 196 ? -20.861 11.525 -0.650 1.00 61.69 196 PHE A O 1
ATOM 1415 N N . ASP A 1 197 ? -18.634 11.549 -0.853 1.00 68.12 197 ASP A N 1
ATOM 1416 C CA . ASP A 1 197 ? -18.378 11.757 0.579 1.00 68.12 197 ASP A CA 1
ATOM 1417 C C . ASP A 1 197 ? -17.543 13.023 0.847 1.00 68.12 197 ASP A C 1
ATOM 1419 O O . ASP A 1 197 ? -16.402 12.981 1.314 1.00 68.12 197 ASP A O 1
ATOM 1423 N N . ALA A 1 198 ? -18.091 14.180 0.461 1.00 71.88 198 ALA A N 1
ATOM 1424 C CA . ALA A 1 198 ? -17.459 15.479 0.710 1.00 71.88 198 ALA A CA 1
ATOM 1425 C C . ALA A 1 198 ? -17.491 15.864 2.202 1.00 71.88 198 ALA A C 1
ATOM 1427 O O . ALA A 1 198 ? -16.594 16.559 2.684 1.00 71.88 198 ALA A O 1
ATOM 1428 N N . GLU A 1 199 ? -18.491 15.385 2.944 1.00 77.44 199 GLU A N 1
ATOM 1429 C CA . GLU A 1 199 ? -18.668 15.674 4.371 1.00 77.44 199 GLU A CA 1
ATOM 1430 C C . GLU A 1 199 ? -17.520 15.106 5.220 1.00 77.44 199 GLU A C 1
ATOM 1432 O O . GLU A 1 199 ? -17.100 15.722 6.202 1.00 77.44 199 GLU A O 1
ATOM 1437 N N . ARG A 1 200 ? -16.917 13.984 4.801 1.00 82.50 200 ARG A N 1
ATOM 1438 C CA . ARG A 1 200 ? -15.770 13.383 5.499 1.00 82.50 200 ARG A CA 1
ATOM 1439 C C . ARG A 1 200 ? -14.432 14.081 5.295 1.00 82.50 200 ARG A C 1
ATOM 1441 O O . ARG A 1 200 ? -13.483 13.744 6.006 1.00 82.50 200 ARG A O 1
ATOM 1448 N N . ILE A 1 201 ? -14.319 15.056 4.390 1.00 86.75 201 ILE A N 1
ATOM 1449 C CA . ILE A 1 201 ? -13.039 15.729 4.097 1.00 86.75 201 ILE A CA 1
ATOM 1450 C C . ILE A 1 201 ? -12.428 16.332 5.364 1.00 86.75 201 ILE A C 1
ATOM 1452 O O . ILE A 1 201 ? -11.242 16.132 5.628 1.00 86.75 201 ILE A O 1
ATOM 1456 N N . GLY A 1 202 ? -13.234 17.023 6.178 1.00 88.38 202 GLY A N 1
ATOM 1457 C CA . GLY A 1 202 ? -12.763 17.642 7.419 1.00 88.38 202 GLY A CA 1
ATOM 1458 C C . GLY A 1 202 ? -12.201 16.619 8.411 1.00 88.38 202 GLY A C 1
ATOM 1459 O O . GLY A 1 202 ? -11.119 16.825 8.962 1.00 88.38 202 GLY A O 1
ATOM 1460 N N . ALA A 1 203 ? -12.892 15.488 8.581 1.00 90.38 203 ALA A N 1
ATOM 1461 C CA . ALA A 1 203 ? -12.458 14.409 9.464 1.00 90.38 203 ALA A CA 1
ATOM 1462 C C . ALA A 1 203 ? -11.177 13.730 8.954 1.00 90.38 203 ALA A C 1
ATOM 1464 O O . ALA A 1 203 ? -10.218 13.582 9.710 1.00 90.38 203 ALA A O 1
ATOM 1465 N N . VAL A 1 204 ? -11.116 13.383 7.664 1.00 92.00 204 VAL A N 1
ATOM 1466 C CA . VAL A 1 204 ? -9.928 12.768 7.047 1.00 92.00 204 VAL A CA 1
ATOM 1467 C C . VAL A 1 204 ? -8.715 13.689 7.141 1.00 92.00 204 VAL A C 1
ATOM 1469 O O . VAL A 1 204 ? -7.626 13.229 7.503 1.00 92.00 204 VAL A O 1
ATOM 1472 N N . ARG A 1 205 ? -8.905 14.990 6.878 1.00 94.62 205 ARG A N 1
ATOM 1473 C CA . ARG A 1 205 ? -7.868 16.015 7.041 1.00 94.62 205 ARG A CA 1
ATOM 1474 C C . ARG A 1 205 ? -7.369 16.052 8.481 1.00 94.62 205 ARG A C 1
ATOM 1476 O O . ARG A 1 205 ? -6.168 15.938 8.696 1.00 94.62 205 ARG A O 1
ATOM 1483 N N . ALA A 1 206 ? -8.265 16.180 9.459 1.00 93.88 206 ALA A N 1
ATOM 1484 C CA . ALA A 1 206 ? -7.893 16.286 10.869 1.00 93.88 206 ALA A CA 1
ATOM 1485 C C . ALA A 1 206 ? -7.160 15.035 11.383 1.00 93.88 206 ALA A C 1
ATOM 1487 O O . ALA A 1 206 ? -6.189 15.151 12.124 1.00 93.88 206 ALA 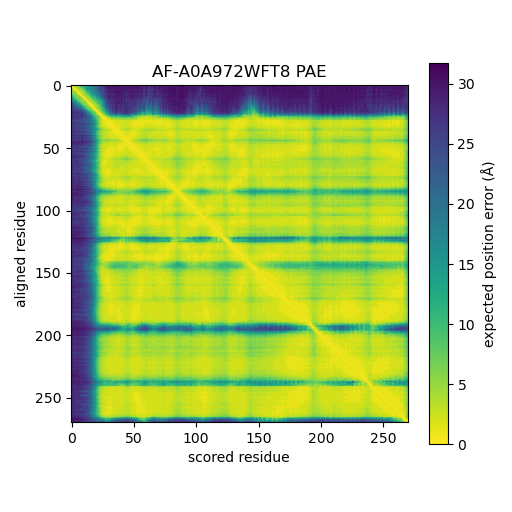A O 1
ATOM 1488 N N . GLN A 1 207 ? -7.590 13.846 10.957 1.00 91.50 207 GLN A N 1
ATOM 1489 C CA . GLN A 1 207 ? -7.023 12.572 11.408 1.00 91.50 207 GLN A CA 1
ATOM 1490 C C . GLN A 1 207 ? -5.710 12.183 10.714 1.00 91.50 207 GLN A C 1
ATOM 1492 O O . GLN A 1 207 ? -5.033 11.271 11.191 1.00 91.50 207 GLN A O 1
ATOM 1497 N N . THR A 1 208 ? -5.380 12.797 9.572 1.00 93.44 208 THR A N 1
ATOM 1498 C CA . THR A 1 208 ? -4.185 12.448 8.779 1.00 93.44 208 THR A CA 1
ATOM 1499 C C . THR A 1 208 ? -3.150 13.567 8.744 1.00 93.44 208 THR A C 1
ATOM 1501 O O . THR A 1 208 ? -1.959 13.293 8.675 1.00 93.44 208 THR A O 1
ATOM 1504 N N . LEU A 1 209 ? -3.585 14.826 8.797 1.00 95.69 209 LEU A N 1
ATOM 1505 C CA . LEU A 1 209 ? -2.739 16.019 8.740 1.00 95.69 209 LEU A CA 1
ATOM 1506 C C . LEU A 1 209 ? -2.836 16.811 10.050 1.00 95.69 209 LEU A C 1
ATOM 1508 O O . LEU A 1 209 ? -3.062 18.027 10.038 1.00 95.69 209 LEU A O 1
ATOM 1512 N N . ASP A 1 210 ? -2.685 16.116 11.176 1.00 94.62 210 ASP A N 1
ATOM 1513 C CA . ASP A 1 210 ? -2.630 16.729 12.502 1.00 94.62 210 ASP A CA 1
ATOM 1514 C C . ASP A 1 210 ? -1.356 17.583 12.691 1.00 94.62 210 ASP A C 1
ATOM 1516 O O . ASP A 1 210 ? -0.442 17.600 11.857 1.00 94.62 210 ASP A O 1
ATOM 1520 N N . ALA A 1 211 ? -1.285 18.329 13.798 1.00 95.31 211 ALA A N 1
ATOM 1521 C CA . ALA A 1 211 ? -0.156 19.220 14.073 1.00 95.31 211 ALA A CA 1
ATOM 1522 C C . ALA A 1 211 ? 1.188 18.470 14.117 1.00 95.31 211 ALA A C 1
ATOM 1524 O O . ALA A 1 211 ? 2.198 18.974 13.624 1.00 95.31 211 ALA A O 1
ATOM 1525 N N . ARG A 1 212 ? 1.192 17.246 14.659 1.00 95.12 212 ARG A N 1
ATOM 1526 C CA . ARG A 1 212 ? 2.389 16.406 14.759 1.00 95.12 212 ARG A CA 1
ATOM 1527 C C . ARG A 1 212 ? 2.889 15.988 13.379 1.00 95.12 212 ARG A C 1
ATOM 1529 O O . ARG A 1 212 ? 4.080 16.106 13.101 1.00 95.12 212 ARG A O 1
ATOM 1536 N N . THR A 1 213 ? 1.992 15.534 12.515 1.00 95.31 213 THR A N 1
ATOM 1537 C CA . THR A 1 213 ? 2.306 15.097 11.152 1.00 95.31 213 THR A CA 1
ATOM 1538 C C . THR A 1 213 ? 2.801 16.268 10.313 1.00 95.31 213 THR A C 1
ATOM 1540 O O . THR A 1 213 ? 3.840 16.164 9.660 1.00 95.31 213 THR A O 1
ATOM 1543 N N . ARG A 1 214 ? 2.135 17.428 10.409 1.00 96.50 214 ARG A N 1
ATOM 1544 C CA . ARG A 1 214 ? 2.574 18.659 9.734 1.00 96.50 214 ARG A CA 1
ATOM 1545 C C . ARG A 1 214 ? 3.961 19.109 10.183 1.00 96.50 214 ARG A C 1
ATOM 1547 O O . ARG A 1 214 ? 4.743 19.546 9.344 1.00 96.50 214 ARG A O 1
ATOM 1554 N N . ALA A 1 215 ? 4.272 18.988 11.473 1.00 96.31 215 ALA A N 1
ATOM 1555 C CA . ALA A 1 215 ? 5.595 19.312 11.997 1.00 96.31 215 ALA A CA 1
ATOM 1556 C C . ALA A 1 215 ? 6.668 18.315 11.526 1.00 96.31 215 ALA A C 1
ATOM 1558 O O . ALA A 1 215 ? 7.764 18.728 11.156 1.00 96.31 215 ALA A O 1
ATOM 1559 N N . ALA A 1 216 ? 6.352 17.017 11.500 1.00 95.75 216 ALA A N 1
ATOM 1560 C CA . ALA A 1 216 ? 7.293 15.970 11.107 1.00 95.75 216 ALA A CA 1
ATOM 1561 C C . ALA A 1 216 ? 7.604 15.964 9.600 1.00 95.75 216 ALA A C 1
ATOM 1563 O O . ALA A 1 216 ? 8.726 15.659 9.204 1.00 95.75 216 ALA A O 1
ATOM 1564 N N . MET A 1 217 ? 6.623 16.283 8.751 1.00 96.69 217 MET A N 1
ATOM 1565 C CA . MET A 1 217 ? 6.759 16.231 7.291 1.00 96.69 217 MET A CA 1
ATOM 1566 C C . MET A 1 217 ? 6.035 17.400 6.603 1.00 96.69 217 MET A C 1
ATOM 1568 O O . MET A 1 217 ? 5.025 17.206 5.917 1.00 96.69 217 MET A O 1
ATOM 1572 N N . PRO A 1 218 ? 6.535 18.641 6.748 1.00 97.62 218 PRO A N 1
ATOM 1573 C CA . PRO A 1 218 ? 5.809 19.839 6.331 1.00 97.62 218 PRO A CA 1
ATOM 1574 C C . PRO A 1 218 ? 5.587 19.921 4.818 1.00 97.62 218 PRO A C 1
ATOM 1576 O O . PRO A 1 218 ? 4.513 20.327 4.380 1.00 97.62 218 PRO A O 1
ATOM 1579 N N . ALA A 1 219 ? 6.574 19.528 4.007 1.00 98.19 219 ALA A N 1
ATOM 1580 C CA . ALA A 1 219 ? 6.451 19.562 2.549 1.00 98.19 219 ALA A CA 1
ATOM 1581 C C . ALA A 1 219 ? 5.432 18.529 2.036 1.00 98.19 219 ALA A C 1
ATOM 1583 O O . ALA A 1 219 ? 4.509 18.903 1.316 1.00 98.19 219 ALA A O 1
ATOM 1584 N N . ALA A 1 220 ? 5.537 17.276 2.492 1.00 98.19 220 ALA A N 1
ATOM 1585 C CA . ALA A 1 220 ? 4.585 16.220 2.148 1.00 98.19 220 ALA A CA 1
ATOM 1586 C C . ALA A 1 220 ? 3.164 16.546 2.627 1.00 98.19 220 ALA A C 1
ATOM 1588 O O . ALA A 1 220 ? 2.202 16.366 1.889 1.00 98.19 220 ALA A O 1
ATOM 1589 N N . SER A 1 221 ? 3.025 17.114 3.830 1.00 98.31 221 SER A N 1
ATOM 1590 C CA . SER A 1 221 ? 1.722 17.530 4.361 1.00 98.31 221 SER A CA 1
ATOM 1591 C C . SER A 1 221 ? 1.075 18.629 3.519 1.00 98.31 221 SER A C 1
ATOM 1593 O O . SER A 1 221 ? -0.126 18.575 3.271 1.00 98.31 221 SER A O 1
ATOM 1595 N N . ARG A 1 222 ? 1.852 19.618 3.048 1.00 98.56 222 ARG A N 1
ATOM 1596 C CA . ARG A 1 222 ? 1.336 20.657 2.140 1.00 98.56 222 ARG A CA 1
ATOM 1597 C C . ARG A 1 222 ? 0.903 20.074 0.799 1.00 98.56 222 ARG A C 1
ATOM 1599 O O . ARG A 1 222 ? -0.149 20.456 0.302 1.00 98.56 222 ARG A O 1
ATOM 1606 N N . GLN A 1 223 ? 1.684 19.158 0.231 1.00 98.56 223 GLN A N 1
ATOM 1607 C CA . GLN A 1 223 ? 1.337 18.529 -1.042 1.00 98.56 223 GLN A CA 1
ATOM 1608 C C . GLN A 1 223 ? 0.092 17.639 -0.910 1.00 98.56 223 GLN A C 1
ATOM 1610 O O . GLN A 1 223 ? -0.811 17.721 -1.737 1.00 98.56 223 GLN A O 1
ATOM 1615 N N . ALA A 1 224 ? -0.011 16.850 0.163 1.00 98.50 224 ALA A N 1
ATOM 1616 C CA . ALA A 1 224 ? -1.198 16.049 0.453 1.00 98.50 224 ALA A CA 1
ATOM 1617 C C . ALA A 1 224 ? -2.449 16.923 0.662 1.00 98.50 224 ALA A C 1
ATOM 1619 O O . ALA A 1 224 ? -3.520 16.576 0.173 1.00 98.50 224 ALA A O 1
ATOM 1620 N N . GLU A 1 225 ? -2.319 18.077 1.328 1.00 98.06 225 GLU A N 1
ATOM 1621 C CA . GLU A 1 225 ? -3.407 19.055 1.471 1.00 98.06 225 GLU A CA 1
ATOM 1622 C C . GLU A 1 225 ? -3.852 19.616 0.111 1.00 98.06 225 GLU A C 1
ATOM 1624 O O . GLU A 1 225 ? -5.042 19.662 -0.175 1.00 98.06 225 GLU A O 1
ATOM 1629 N N . GLN A 1 226 ? -2.911 19.996 -0.759 1.00 98.06 226 GLN A N 1
ATOM 1630 C CA . GLN A 1 226 ? -3.228 20.487 -2.107 1.00 98.06 226 GLN A CA 1
ATOM 1631 C C . GLN A 1 226 ? -3.968 19.437 -2.944 1.00 98.06 226 GLN A C 1
ATOM 1633 O O . GLN A 1 226 ? -4.919 19.762 -3.658 1.00 98.06 226 GLN A O 1
ATOM 1638 N N . ILE A 1 227 ? -3.553 18.172 -2.841 1.00 97.88 227 ILE A N 1
ATOM 1639 C CA . ILE A 1 227 ? -4.219 17.048 -3.502 1.00 97.88 227 ILE A CA 1
ATOM 1640 C C . ILE A 1 227 ? -5.630 16.848 -2.938 1.00 97.88 227 ILE A C 1
ATOM 1642 O O . ILE A 1 227 ? -6.574 16.686 -3.711 1.00 97.88 227 ILE A O 1
ATOM 1646 N N . LEU A 1 228 ? -5.794 16.910 -1.614 1.00 96.00 228 LEU A N 1
ATOM 1647 C CA . LEU A 1 228 ? -7.099 16.804 -0.962 1.00 96.00 228 LEU A CA 1
ATOM 1648 C C . LEU A 1 228 ? -8.060 17.906 -1.433 1.00 96.00 228 LEU A C 1
ATOM 1650 O O . LEU A 1 228 ? -9.193 17.596 -1.805 1.00 96.00 228 LEU A O 1
ATOM 1654 N N . GLU A 1 229 ? -7.603 19.160 -1.502 1.00 94.62 229 GLU A N 1
ATOM 1655 C CA . GLU A 1 229 ? -8.418 20.267 -2.021 1.00 94.62 229 GLU A CA 1
ATOM 1656 C C . GLU A 1 229 ? -8.739 20.095 -3.506 1.00 94.62 229 GLU A C 1
ATOM 1658 O O . GLU A 1 229 ? -9.879 20.297 -3.918 1.00 94.62 229 GLU A O 1
ATOM 1663 N N . THR A 1 230 ? -7.778 19.642 -4.312 1.00 94.19 230 THR A N 1
ATOM 1664 C CA . THR A 1 230 ? -8.023 19.342 -5.731 1.00 94.19 230 THR A CA 1
ATOM 1665 C C . THR A 1 230 ? -9.108 18.275 -5.881 1.00 94.19 230 THR A C 1
ATOM 1667 O O . THR A 1 230 ? -10.034 18.431 -6.677 1.00 94.19 230 THR A O 1
ATOM 1670 N N . CYS A 1 231 ? -9.042 17.209 -5.083 1.00 93.19 231 CYS A N 1
ATOM 1671 C CA . CYS A 1 231 ? -10.062 16.170 -5.079 1.00 93.19 231 CYS A CA 1
ATOM 1672 C C . CYS A 1 231 ? -11.425 16.688 -4.617 1.00 93.19 231 CYS A C 1
ATOM 1674 O O . CYS A 1 231 ? -12.438 16.307 -5.201 1.00 93.19 231 CYS A O 1
ATOM 1676 N N . ARG A 1 232 ? -11.472 17.592 -3.632 1.00 90.88 232 ARG A N 1
ATOM 1677 C CA . ARG A 1 232 ? -12.715 18.259 -3.223 1.00 90.88 232 ARG A CA 1
ATOM 1678 C C . ARG A 1 232 ? -13.360 19.019 -4.378 1.00 90.88 232 ARG A C 1
ATOM 1680 O O . ARG A 1 232 ? -14.561 18.880 -4.604 1.00 90.88 232 ARG A O 1
ATOM 1687 N N . GLU A 1 233 ? -12.577 19.806 -5.110 1.00 90.12 233 GLU A N 1
ATOM 1688 C CA . GLU A 1 233 ? -13.101 20.585 -6.233 1.00 90.12 233 GLU A CA 1
ATOM 1689 C C . GLU A 1 233 ? -13.569 19.679 -7.380 1.00 90.12 233 GLU A C 1
ATOM 1691 O O . GLU A 1 233 ? -14.635 19.913 -7.946 1.00 90.12 233 GLU A O 1
ATOM 1696 N N . LEU A 1 234 ? -12.846 18.590 -7.671 1.00 89.19 234 LEU A N 1
ATOM 1697 C CA . LEU A 1 234 ? -13.261 17.603 -8.676 1.00 89.19 234 LEU A CA 1
ATOM 1698 C C . LEU A 1 234 ? -14.563 16.877 -8.311 1.00 89.19 234 LEU A C 1
ATOM 1700 O O . LEU A 1 234 ? -15.337 16.543 -9.211 1.00 89.19 234 LEU A O 1
ATOM 1704 N N . LEU A 1 235 ? -14.823 16.659 -7.019 1.00 86.19 235 LEU A N 1
ATOM 1705 C CA . LEU A 1 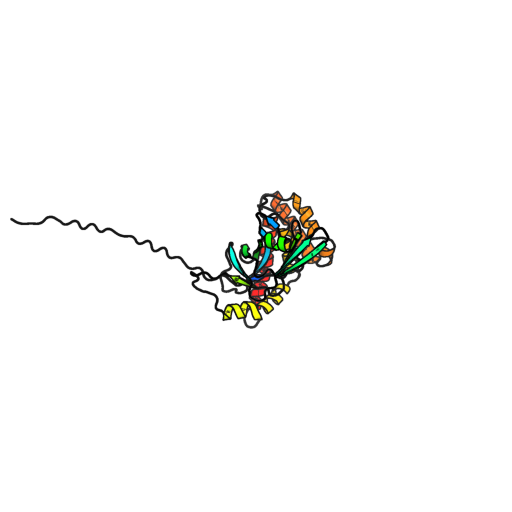235 ? -16.103 16.125 -6.550 1.00 86.19 235 LEU A CA 1
ATOM 1706 C C . LEU A 1 235 ? -17.237 17.126 -6.752 1.00 86.19 235 LEU A C 1
ATOM 1708 O O . LEU A 1 235 ? -18.293 16.743 -7.238 1.00 86.19 235 LEU A O 1
ATOM 1712 N N . ARG A 1 236 ? -17.019 18.413 -6.448 1.00 85.19 236 ARG A N 1
ATOM 1713 C CA . ARG A 1 236 ? -18.034 19.469 -6.633 1.00 85.19 236 ARG A CA 1
ATOM 1714 C C . ARG A 1 236 ? -18.564 19.566 -8.063 1.00 85.19 236 ARG A C 1
ATOM 1716 O O . ARG A 1 236 ? -19.702 19.978 -8.247 1.00 85.19 236 ARG A O 1
ATOM 1723 N N . VAL A 1 237 ? -17.738 19.237 -9.055 1.00 85.06 237 VAL A N 1
ATOM 1724 C CA . VAL A 1 237 ? -18.098 19.284 -10.483 1.00 85.06 237 VAL A CA 1
ATOM 1725 C C . VAL A 1 237 ? -18.429 17.906 -11.069 1.00 85.06 237 VAL A C 1
ATOM 1727 O O . VAL A 1 237 ? -18.393 17.745 -12.286 1.00 85.06 237 VAL A O 1
ATOM 1730 N N . GLU A 1 238 ? -18.688 16.908 -10.216 1.00 79.75 238 GLU A N 1
ATOM 1731 C CA . GLU A 1 238 ? -19.072 15.535 -10.585 1.00 79.75 238 GLU A CA 1
ATOM 1732 C C . GLU A 1 238 ? -18.100 14.830 -11.551 1.00 79.75 238 GLU A C 1
ATOM 1734 O O . GLU A 1 238 ? -18.465 13.929 -12.302 1.00 79.75 238 GLU A O 1
ATOM 1739 N N . ARG A 1 239 ? -16.815 15.213 -11.526 1.00 77.69 239 ARG A N 1
ATOM 1740 C CA . ARG A 1 239 ? -15.773 14.619 -12.384 1.00 77.69 239 ARG A CA 1
ATOM 1741 C C . ARG A 1 239 ? -15.117 13.376 -11.790 1.00 77.69 239 ARG A C 1
ATOM 1743 O O . ARG A 1 239 ? -14.272 12.769 -12.444 1.00 77.69 239 ARG A O 1
ATOM 1750 N N . GLN A 1 240 ? -15.444 13.030 -10.547 1.00 78.19 240 GLN A N 1
ATOM 1751 C CA . GLN A 1 240 ? -14.906 11.872 -9.838 1.00 78.19 240 GLN A CA 1
ATOM 1752 C C . GLN A 1 240 ? -16.021 11.173 -9.052 1.00 78.19 240 GLN A C 1
ATOM 1754 O O . GLN A 1 240 ? -16.856 11.859 -8.465 1.00 78.19 240 GLN A O 1
ATOM 1759 N N . PRO A 1 241 ? -16.028 9.829 -8.991 1.00 80.81 241 PRO A N 1
ATOM 1760 C CA . PRO A 1 241 ? -17.115 9.082 -8.357 1.00 80.81 241 PRO A CA 1
ATOM 1761 C C . PRO A 1 241 ? -17.099 9.170 -6.820 1.00 80.81 241 PRO A C 1
ATOM 1763 O O . PRO A 1 241 ? -18.143 9.057 -6.178 1.00 80.81 241 PRO A O 1
ATOM 1766 N N . SER A 1 242 ? -15.924 9.363 -6.206 1.00 89.31 242 SER A N 1
ATOM 1767 C CA . SER A 1 242 ? -15.784 9.534 -4.755 1.00 89.31 242 SER A CA 1
ATOM 1768 C C . SER A 1 242 ? -14.442 10.160 -4.370 1.00 89.31 242 SER A C 1
ATOM 1770 O O . SER A 1 242 ? -13.477 10.150 -5.143 1.00 89.31 242 SER A O 1
ATOM 1772 N N . LEU A 1 243 ? -14.362 10.689 -3.143 1.00 90.88 243 LEU A N 1
ATOM 1773 C CA . LEU A 1 243 ? -13.112 11.217 -2.589 1.00 90.88 243 LEU A CA 1
ATOM 1774 C C . LEU A 1 243 ? -12.025 10.143 -2.547 1.00 90.88 243 LEU A C 1
ATOM 1776 O O . LEU A 1 243 ? -10.877 10.404 -2.903 1.00 90.88 243 LEU A O 1
ATOM 1780 N N . ARG A 1 244 ? -12.406 8.917 -2.170 1.00 93.06 244 ARG A N 1
ATOM 1781 C CA . ARG A 1 244 ? -11.498 7.771 -2.107 1.00 93.06 244 ARG A CA 1
ATOM 1782 C C . ARG A 1 244 ? -10.909 7.456 -3.479 1.00 93.06 244 ARG A C 1
ATOM 1784 O O . ARG A 1 244 ? -9.708 7.222 -3.571 1.00 93.06 244 ARG A O 1
ATOM 1791 N N . ALA A 1 245 ? -11.727 7.482 -4.532 1.00 91.44 245 ALA A N 1
ATOM 1792 C CA . ALA A 1 245 ? -11.270 7.232 -5.896 1.00 91.44 245 ALA A CA 1
ATOM 1793 C C . ALA A 1 245 ? -10.266 8.296 -6.363 1.00 91.44 245 ALA A C 1
ATOM 1795 O O . ALA A 1 245 ? -9.202 7.945 -6.869 1.00 91.44 245 ALA A O 1
ATOM 1796 N N . CYS A 1 246 ? -10.557 9.579 -6.124 1.00 93.94 246 CYS A N 1
ATOM 1797 C CA . CYS A 1 246 ? -9.643 10.659 -6.495 1.00 93.94 246 CYS A CA 1
ATOM 1798 C C . CYS A 1 246 ? -8.302 10.566 -5.751 1.00 93.94 246 CYS A C 1
ATOM 1800 O O . CYS A 1 246 ? -7.243 10.595 -6.379 1.00 93.94 246 CYS A O 1
ATOM 1802 N N . LEU A 1 247 ? -8.331 10.393 -4.425 1.00 95.50 247 LEU A N 1
ATOM 1803 C CA . LEU A 1 247 ? -7.112 10.250 -3.623 1.00 95.50 247 LEU A CA 1
ATOM 1804 C C . LEU A 1 247 ? -6.329 8.987 -3.997 1.00 95.50 247 LEU A C 1
ATOM 1806 O O . LEU A 1 247 ? -5.105 9.030 -4.061 1.00 95.50 247 LEU A O 1
ATOM 1810 N N . GLY A 1 248 ? -7.026 7.884 -4.287 1.00 95.75 248 GLY A N 1
ATOM 1811 C CA . GLY A 1 248 ? -6.424 6.641 -4.766 1.00 95.75 248 GLY A CA 1
ATOM 1812 C C . GLY A 1 248 ? -5.719 6.813 -6.111 1.00 95.75 248 GLY A C 1
ATOM 1813 O O . GLY A 1 248 ? -4.602 6.342 -6.273 1.00 95.75 248 GLY A O 1
ATOM 1814 N N . TYR A 1 249 ? -6.315 7.548 -7.050 1.00 96.00 249 TYR A N 1
ATOM 1815 C CA . TYR A 1 249 ? -5.679 7.856 -8.332 1.00 96.00 249 TYR A CA 1
ATOM 1816 C C . TYR A 1 249 ? -4.423 8.727 -8.166 1.00 96.00 249 TYR A C 1
ATOM 1818 O O . TYR A 1 249 ? -3.384 8.441 -8.756 1.00 96.00 249 TYR A O 1
ATOM 1826 N N . GLN A 1 250 ? -4.491 9.759 -7.322 1.00 97.88 250 GLN A N 1
ATOM 1827 C CA . GLN A 1 250 ? -3.342 10.627 -7.031 1.00 97.88 250 GLN A CA 1
ATOM 1828 C C . GLN A 1 250 ? -2.218 9.866 -6.318 1.00 97.88 250 GLN A C 1
ATOM 1830 O O . GLN A 1 250 ? -1.045 10.040 -6.639 1.00 97.88 250 GLN A O 1
ATOM 1835 N N . HIS A 1 251 ? -2.580 8.968 -5.400 1.00 98.44 251 HIS A N 1
ATOM 1836 C CA . HIS A 1 251 ? -1.654 8.020 -4.792 1.00 98.44 251 HIS A CA 1
ATOM 1837 C C . HIS A 1 251 ? -0.950 7.164 -5.853 1.00 98.44 251 HIS A C 1
ATOM 1839 O O . HIS A 1 251 ? 0.270 7.031 -5.821 1.00 98.44 251 HIS A O 1
ATOM 1845 N N . ASP A 1 252 ? -1.699 6.606 -6.803 1.00 98.25 252 ASP A N 1
ATOM 1846 C CA . ASP A 1 252 ? -1.148 5.706 -7.815 1.00 98.25 252 ASP A CA 1
ATOM 1847 C C . ASP A 1 252 ? -0.180 6.421 -8.773 1.00 98.25 252 ASP A C 1
ATOM 1849 O O . ASP A 1 252 ? 0.816 5.821 -9.174 1.00 98.25 252 ASP A O 1
ATOM 1853 N N . ILE A 1 253 ? -0.415 7.703 -9.090 1.00 97.94 253 ILE A N 1
ATOM 1854 C CA . ILE A 1 253 ? 0.527 8.531 -9.867 1.00 97.94 253 ILE A CA 1
ATOM 1855 C C . ILE A 1 253 ? 1.875 8.634 -9.145 1.00 97.94 253 ILE A C 1
ATOM 1857 O O . ILE A 1 253 ? 2.909 8.290 -9.716 1.00 97.94 253 ILE A O 1
ATOM 1861 N N . LEU A 1 254 ? 1.869 9.058 -7.878 1.00 98.38 254 LEU A N 1
ATOM 1862 C CA . LEU A 1 254 ? 3.100 9.221 -7.099 1.00 98.38 254 LEU A CA 1
ATOM 1863 C C . LEU A 1 254 ? 3.806 7.875 -6.876 1.00 98.38 254 LEU A C 1
ATOM 1865 O O . LEU A 1 254 ? 5.029 7.768 -6.951 1.00 98.38 254 LEU A O 1
ATOM 1869 N N . ASN A 1 255 ? 3.037 6.812 -6.651 1.00 98.06 255 ASN A N 1
ATOM 1870 C CA . ASN A 1 255 ? 3.589 5.481 -6.446 1.00 98.06 255 ASN A CA 1
ATOM 1871 C C . ASN A 1 255 ? 4.187 4.870 -7.733 1.00 98.06 255 ASN A C 1
ATOM 1873 O O . ASN A 1 255 ? 5.160 4.108 -7.670 1.00 98.06 255 ASN A O 1
ATOM 1877 N N . ALA A 1 256 ? 3.682 5.243 -8.912 1.00 97.06 256 ALA A N 1
ATOM 1878 C CA . ALA A 1 256 ? 4.310 4.894 -10.182 1.00 97.06 256 ALA A CA 1
ATOM 1879 C C . ALA A 1 256 ? 5.698 5.547 -10.324 1.00 97.06 256 ALA A C 1
ATOM 1881 O O . ALA A 1 256 ? 6.642 4.884 -10.758 1.00 97.06 256 ALA A O 1
ATOM 1882 N N . GLU A 1 257 ? 5.873 6.798 -9.886 1.00 97.19 257 GLU A N 1
ATOM 1883 C CA . GLU A 1 257 ? 7.186 7.465 -9.865 1.00 97.19 257 GLU A CA 1
ATOM 1884 C C . GLU A 1 257 ? 8.182 6.741 -8.945 1.00 97.19 257 GLU A C 1
ATOM 1886 O O . GLU A 1 257 ? 9.335 6.501 -9.328 1.00 97.19 257 GLU A O 1
ATOM 1891 N N . ILE A 1 258 ? 7.721 6.300 -7.768 1.00 97.81 258 ILE A N 1
ATOM 1892 C CA . ILE A 1 258 ? 8.506 5.460 -6.851 1.00 97.81 258 ILE A CA 1
ATOM 1893 C C . ILE A 1 258 ? 8.908 4.151 -7.543 1.00 97.81 258 ILE A C 1
ATOM 1895 O O . ILE A 1 258 ? 10.076 3.760 -7.513 1.00 97.81 258 ILE A O 1
ATOM 1899 N N . THR A 1 259 ? 7.976 3.493 -8.231 1.00 97.56 259 THR A N 1
ATOM 1900 C CA . THR A 1 259 ? 8.245 2.252 -8.972 1.00 97.56 259 THR A CA 1
ATOM 1901 C C . THR A 1 259 ? 9.272 2.467 -10.091 1.00 97.56 259 THR A C 1
ATOM 1903 O O . THR A 1 259 ? 10.190 1.664 -10.259 1.00 97.56 259 THR A O 1
ATOM 1906 N N . HIS A 1 260 ? 9.211 3.589 -10.812 1.00 96.50 260 HIS A N 1
ATOM 1907 C CA . HIS A 1 260 ? 10.233 3.946 -11.796 1.00 96.50 260 HIS A CA 1
ATOM 1908 C C . HIS A 1 260 ? 11.611 4.193 -11.161 1.00 96.50 260 HIS A C 1
ATOM 1910 O O . HIS A 1 260 ? 12.635 3.860 -11.765 1.00 96.50 260 HIS A O 1
ATOM 1916 N N . SER A 1 261 ? 11.672 4.767 -9.953 1.00 96.00 261 SER A N 1
ATOM 1917 C CA . SER A 1 261 ? 12.916 4.874 -9.174 1.00 96.00 261 SER A CA 1
ATOM 1918 C C . SER A 1 261 ? 13.486 3.493 -8.836 1.00 96.00 261 SER A C 1
ATOM 1920 O O . SER A 1 261 ? 14.677 3.247 -9.053 1.00 96.00 261 SER A O 1
ATOM 1922 N N . VAL A 1 262 ? 12.631 2.564 -8.395 1.00 97.06 262 VAL A N 1
ATOM 1923 C CA . VAL A 1 262 ? 13.004 1.166 -8.134 1.00 97.06 262 VAL A CA 1
ATOM 1924 C C . VAL A 1 262 ? 13.578 0.522 -9.392 1.00 97.06 262 VAL A C 1
ATOM 1926 O O . VAL A 1 262 ? 14.719 0.074 -9.368 1.00 97.06 262 VAL A O 1
ATOM 1929 N N . TRP A 1 263 ? 12.869 0.551 -10.521 1.00 96.00 263 TRP A N 1
ATOM 1930 C CA . TRP A 1 263 ? 13.349 -0.079 -11.757 1.00 96.00 263 TRP A CA 1
ATOM 1931 C C . TRP A 1 263 ? 14.681 0.471 -12.250 1.00 96.00 263 TRP A C 1
ATOM 1933 O O . TRP A 1 263 ? 15.525 -0.302 -12.692 1.00 96.00 263 TRP A O 1
ATOM 1943 N N . ARG A 1 264 ? 14.908 1.787 -12.153 1.00 95.31 264 ARG A N 1
ATOM 1944 C CA . ARG A 1 264 ? 16.211 2.379 -12.501 1.00 95.31 264 ARG A CA 1
ATOM 1945 C C . ARG A 1 264 ? 17.345 1.842 -11.631 1.00 95.31 264 ARG A C 1
ATOM 1947 O O . ARG A 1 264 ? 18.457 1.716 -12.124 1.00 95.31 264 ARG A O 1
ATOM 1954 N N . SER A 1 265 ? 17.044 1.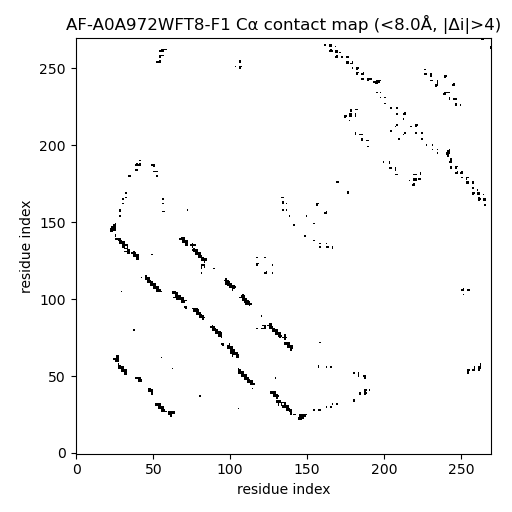526 -10.376 1.00 94.44 265 SER A N 1
ATOM 1955 C CA . SER A 1 265 ? 18.004 1.063 -9.371 1.00 94.44 265 SER A CA 1
ATOM 1956 C C . SER A 1 265 ? 18.281 -0.437 -9.421 1.00 94.44 265 SER A C 1
ATOM 1958 O O . SER A 1 265 ? 19.231 -0.895 -8.806 1.00 94.44 265 SER A O 1
ATOM 1960 N N . LEU A 1 266 ? 17.432 -1.210 -10.100 1.00 92.44 266 LEU A N 1
ATOM 1961 C CA . LEU A 1 266 ? 17.611 -2.654 -10.280 1.00 92.44 266 LEU A CA 1
ATOM 1962 C C . LEU A 1 266 ? 18.323 -2.997 -11.596 1.00 92.44 266 LEU A C 1
ATOM 1964 O O . LEU A 1 266 ? 18.498 -4.171 -11.916 1.00 92.44 266 LEU A O 1
ATOM 1968 N N . ARG A 1 267 ? 18.715 -1.992 -12.389 1.00 87.25 267 ARG A N 1
ATOM 1969 C CA . ARG A 1 267 ? 19.455 -2.217 -13.633 1.00 87.25 267 ARG A CA 1
ATOM 1970 C C . ARG A 1 267 ? 20.893 -2.644 -13.317 1.00 87.25 267 ARG A C 1
ATOM 1972 O O . ARG A 1 267 ? 21.503 -2.075 -12.418 1.00 87.25 267 ARG A O 1
ATOM 1979 N N . PRO A 1 268 ? 21.475 -3.589 -14.074 1.00 68.75 268 PRO A N 1
ATOM 1980 C CA . PRO A 1 268 ? 22.886 -3.929 -13.920 1.00 68.75 268 PRO A CA 1
ATOM 1981 C C . PRO A 1 268 ? 23.788 -2.689 -14.060 1.00 68.75 268 PRO A C 1
ATOM 1983 O O . PRO A 1 268 ? 23.672 -1.956 -15.041 1.00 68.75 268 PRO A O 1
ATOM 1986 N N . GLY A 1 269 ? 24.687 -2.470 -13.093 1.00 52.34 269 GLY A N 1
ATOM 1987 C CA . GLY A 1 269 ? 25.686 -1.390 -13.117 1.00 52.34 269 GLY A CA 1
ATOM 1988 C C . GLY A 1 269 ? 25.233 -0.019 -12.589 1.00 52.34 269 GLY A C 1
ATOM 1989 O O . GLY A 1 269 ? 25.958 0.952 -12.798 1.00 52.34 269 GLY A O 1
ATOM 1990 N N . SER A 1 270 ? 24.061 0.077 -11.947 1.00 48.50 270 SER A N 1
ATOM 1991 C CA . SER A 1 270 ? 23.553 1.299 -11.293 1.00 48.50 270 SER A CA 1
ATOM 1992 C C . SER A 1 270 ? 24.072 1.522 -9.877 1.00 48.50 270 SER A C 1
ATOM 1994 O O . SER A 1 270 ? 24.244 0.501 -9.174 1.00 48.50 270 SER A O 1
#

Radius of gyration: 24.34 Å; Cα contacts (8 Å, |Δi|>4): 484; chains: 1; bounding box: 56×73×96 Å

Solvent-accessible surface area (backbone atoms only — not comparable to full-atom values): 14745 Å² total; per-residue (Å²): 139,80,89,84,83,86,83,81,82,82,80,80,82,80,81,78,80,79,79,78,78,78,49,57,56,52,40,39,43,30,34,44,57,51,47,94,62,65,39,46,47,48,73,56,97,64,33,30,37,31,60,42,49,27,29,59,72,39,87,91,42,52,76,39,53,58,69,42,50,34,40,56,39,90,89,39,50,30,34,41,35,34,36,32,95,90,66,54,75,45,74,44,79,35,42,92,67,42,46,36,28,23,56,59,29,50,36,28,29,38,42,35,33,53,40,64,68,42,37,75,68,65,23,77,93,29,53,44,25,44,32,38,36,76,63,22,30,31,38,54,61,88,58,95,59,36,74,48,65,82,48,71,63,57,51,49,44,51,59,41,68,50,28,55,51,34,52,58,31,46,60,72,44,60,50,55,46,44,23,33,53,52,32,41,49,40,34,40,72,43,71,92,84,60,66,70,52,73,82,50,48,64,57,44,43,56,79,61,60,32,75,67,48,35,70,76,36,48,68,20,42,52,51,41,50,54,50,52,52,52,38,52,54,37,44,76,71,68,74,43,73,20,52,44,57,43,41,46,52,55,28,38,56,44,36,48,54,38,25,52,42,22,48,60,54,70,41,90,93,102

Secondary structure (DSSP, 8-state):
----------------------PPPPPPPEEEPPPSSPEEPEEETTEEEEEEEEEES-TTSPPPPTT-EEEEPTT--EEEEEE-TT--EEEEE-TTT-EEEEEETTTEEEEEEEHHHHHTTT-TT-EEEEEEPTT-EEEEPP-TT-SSPPPHHHHHHHHTHHHHHHHHHHTT-HHHHHHHHHHHHHHTTS-SS-S---TTHHHHHHHHS-HHHHHH-HHHHHHHHHHHHHHHHHHHTT-SS-HHHHHHHHHHHHHHHHHHHHHHHTSTT-

Foldseek 3Di:
DDDDDDDDDDDDPPDDPPPPPPQAAFAFKKFWAFAPDWAWWDDDPQKTKAKTFIFGQDVPGHFDDFFFWKAKDPPWAKWKWWQAPVRDIDIDGCRVQWIWTHHPTGGIIMTMHGNVVCVVRVRPVTTITMGGDQLIIIGGDDDPSHPHYQDPVNVCCRSPPLSVLLSVLLPPDVLLNLLLSLLSNLLSVDDPDDFEDLVCLVVSCCVRLPPVSCVVRVNSSVVNVVQSVVLSVCVVVVNARYSSRSSSVVSSVSSVVSNVSSVVRSDPPD